Protein AF-A0AAD5VFA7-F1 (afdb_monomer_lite)

Structure (mmCIF, N/CA/C/O backbone):
data_AF-A0AAD5VFA7-F1
#
_entry.id   AF-A0AAD5VFA7-F1
#
loop_
_atom_site.group_PDB
_atom_site.id
_atom_site.type_symbol
_atom_site.label_atom_id
_atom_site.label_alt_id
_atom_site.label_comp_id
_atom_site.label_asym_id
_atom_site.label_entity_id
_atom_site.label_seq_id
_atom_site.pdbx_PDB_ins_code
_atom_site.Cartn_x
_atom_site.Cartn_y
_atom_site.Cartn_z
_atom_site.occupancy
_atom_site.B_iso_or_equiv
_atom_site.auth_seq_id
_atom_site.auth_comp_id
_atom_site.auth_asym_id
_atom_site.auth_at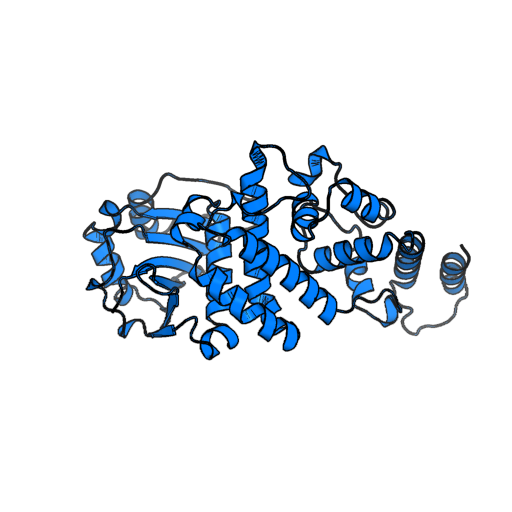om_id
_atom_site.pdbx_PDB_model_num
ATOM 1 N N . MET A 1 1 ? 22.193 -0.061 -29.863 1.00 52.72 1 MET A N 1
ATOM 2 C CA . MET A 1 1 ? 23.584 -0.506 -29.631 1.00 52.72 1 MET A CA 1
ATOM 3 C C . MET A 1 1 ? 24.504 0.710 -29.572 1.00 52.72 1 MET A C 1
ATOM 5 O O . MET A 1 1 ? 25.266 0.798 -28.623 1.00 52.72 1 MET A O 1
ATOM 9 N N . GLU A 1 2 ? 24.330 1.691 -30.468 1.00 54.22 2 GLU A N 1
ATOM 10 C CA . GLU A 1 2 ? 25.051 2.978 -30.457 1.00 54.22 2 GLU A CA 1
ATOM 11 C C . GLU A 1 2 ? 25.085 3.694 -29.105 1.00 54.22 2 GLU A C 1
ATOM 13 O O . GLU A 1 2 ? 26.173 3.877 -28.600 1.00 54.22 2 GLU A O 1
ATOM 18 N N . ALA A 1 3 ? 23.961 4.014 -28.450 1.00 57.75 3 ALA A N 1
ATOM 19 C CA . ALA A 1 3 ? 23.993 4.820 -27.213 1.00 57.75 3 ALA A CA 1
ATOM 20 C C . ALA A 1 3 ? 24.855 4.226 -26.071 1.00 57.75 3 ALA A C 1
ATOM 22 O O . ALA A 1 3 ? 25.549 4.956 -25.365 1.00 57.75 3 ALA A O 1
ATOM 23 N N . VAL A 1 4 ? 24.857 2.895 -25.915 1.00 55.56 4 VAL A N 1
ATOM 24 C CA . VAL A 1 4 ? 25.710 2.199 -24.933 1.00 55.56 4 VAL A CA 1
ATOM 25 C C . VAL A 1 4 ? 27.173 2.238 -25.377 1.00 55.56 4 VAL A C 1
ATOM 27 O O . VAL A 1 4 ? 28.054 2.495 -24.564 1.00 55.56 4 VAL A O 1
ATOM 30 N N . LEU A 1 5 ? 27.436 2.038 -26.670 1.00 59.22 5 LEU A N 1
ATOM 31 C CA . LEU A 1 5 ? 28.784 2.118 -27.233 1.00 59.22 5 LEU A CA 1
ATOM 32 C C . LEU A 1 5 ? 29.345 3.549 -27.197 1.00 59.22 5 LEU A C 1
ATOM 34 O O . LEU A 1 5 ? 30.523 3.719 -26.911 1.00 59.22 5 LEU A O 1
ATOM 38 N N . THR A 1 6 ? 28.518 4.578 -27.388 1.00 65.38 6 THR A N 1
ATOM 39 C CA . THR A 1 6 ? 28.891 5.993 -27.266 1.00 65.38 6 THR A CA 1
ATOM 40 C C . THR A 1 6 ? 29.242 6.339 -25.821 1.00 65.38 6 THR A C 1
ATOM 42 O O . THR A 1 6 ? 30.287 6.941 -25.582 1.00 65.38 6 THR A O 1
ATOM 45 N N . ALA A 1 7 ? 28.442 5.893 -24.844 1.00 59.34 7 ALA A N 1
ATOM 46 C CA . ALA A 1 7 ? 28.748 6.082 -23.423 1.00 59.34 7 ALA A CA 1
ATOM 47 C C . ALA A 1 7 ? 30.036 5.346 -22.999 1.00 59.34 7 ALA A C 1
ATOM 49 O O . ALA A 1 7 ? 30.821 5.865 -22.205 1.00 59.34 7 ALA A O 1
ATOM 50 N N . LEU A 1 8 ? 30.289 4.154 -23.552 1.00 56.56 8 LEU A N 1
ATOM 51 C CA . LEU A 1 8 ? 31.531 3.409 -23.321 1.00 56.56 8 LEU A CA 1
ATOM 52 C C . LEU A 1 8 ? 32.741 4.063 -24.017 1.00 56.56 8 LEU A C 1
ATOM 54 O O . LEU A 1 8 ? 33.819 4.113 -23.429 1.00 56.56 8 LEU A O 1
ATOM 58 N N . SER A 1 9 ? 32.560 4.625 -25.215 1.00 59.09 9 SER A N 1
ATOM 59 C CA . SER A 1 9 ? 33.607 5.309 -25.990 1.00 59.09 9 SER A CA 1
ATOM 60 C C . SER A 1 9 ? 33.989 6.679 -25.420 1.00 59.09 9 SER A C 1
ATOM 62 O O . SER A 1 9 ? 35.139 7.094 -25.548 1.00 59.09 9 SER A O 1
ATOM 64 N N . GLN A 1 10 ? 33.066 7.392 -24.770 1.00 55.41 10 GLN A N 1
ATOM 65 C CA . GLN A 1 10 ? 33.384 8.643 -24.070 1.00 55.41 10 GLN A CA 1
ATOM 66 C C . GLN A 1 10 ? 34.266 8.405 -22.836 1.00 55.41 10 GLN A C 1
ATOM 68 O O . GLN A 1 10 ? 35.077 9.256 -22.484 1.00 55.41 10 GLN A O 1
ATOM 73 N N . LYS A 1 11 ? 34.175 7.221 -22.214 1.00 50.78 11 LYS A N 1
ATOM 74 C CA . LYS A 1 11 ? 35.007 6.841 -21.064 1.00 50.78 11 LYS A CA 1
ATOM 75 C C . LYS A 1 11 ? 36.461 6.527 -21.451 1.00 50.78 11 LYS A C 1
ATOM 77 O O . LYS A 1 11 ? 37.343 6.664 -20.608 1.00 50.78 11 LYS A O 1
ATOM 82 N N . SER A 1 12 ? 36.726 6.123 -22.700 1.00 52.47 12 SER A N 1
ATOM 83 C CA . SER A 1 12 ? 38.080 5.792 -23.180 1.00 52.47 12 SER A CA 1
ATOM 84 C C . SER A 1 12 ? 38.873 6.999 -23.695 1.00 52.47 12 SER A C 1
ATOM 86 O O . SER A 1 12 ? 40.099 6.950 -23.709 1.00 52.47 12 SER A O 1
ATOM 88 N N . ASN A 1 13 ? 38.208 8.098 -24.065 1.00 49.16 13 ASN A N 1
ATOM 89 C CA . ASN A 1 13 ? 38.844 9.286 -24.644 1.00 49.16 13 ASN A CA 1
ATOM 90 C C . ASN A 1 13 ? 39.004 10.428 -23.627 1.00 49.16 13 ASN A C 1
ATOM 92 O O . ASN A 1 13 ? 38.443 11.494 -23.822 1.00 49.16 13 ASN A O 1
ATOM 96 N N . GLY A 1 14 ? 39.760 10.207 -22.545 1.00 51.56 14 GLY A N 1
ATOM 97 C CA . GLY A 1 14 ? 40.552 11.214 -21.804 1.00 51.56 14 GLY A CA 1
ATOM 98 C C . GLY A 1 14 ? 39.995 12.613 -21.455 1.00 51.56 14 GLY A C 1
ATOM 99 O O . GLY A 1 14 ? 40.786 13.455 -21.032 1.00 51.56 14 GLY A O 1
ATOM 100 N N . GLN A 1 15 ? 38.703 12.915 -21.604 1.00 48.97 15 GLN A N 1
ATOM 101 C CA . GLN A 1 15 ? 38.157 14.269 -21.484 1.00 48.97 15 GLN A CA 1
ATOM 102 C C . GLN A 1 15 ? 37.140 14.404 -20.340 1.00 48.97 15 GLN A C 1
ATOM 104 O O . GLN A 1 15 ? 36.113 13.737 -20.292 1.00 48.97 15 GLN A O 1
ATOM 109 N N . SER A 1 16 ? 37.447 15.383 -19.479 1.00 43.22 16 SER A N 1
ATOM 110 C CA . SER A 1 16 ? 36.659 16.003 -18.403 1.00 43.22 16 SER A CA 1
ATOM 111 C C . SER A 1 16 ? 36.827 15.457 -16.975 1.00 43.22 16 SER A C 1
ATOM 113 O O . SER A 1 16 ? 36.164 14.529 -16.522 1.00 43.22 16 SER A O 1
ATOM 115 N N . ARG A 1 17 ? 37.678 16.168 -16.217 1.00 48.53 17 ARG A N 1
ATOM 116 C CA . ARG A 1 17 ? 37.815 16.156 -14.747 1.00 48.53 17 ARG A CA 1
ATOM 117 C C . ARG A 1 17 ? 36.693 16.943 -14.032 1.00 48.53 17 ARG A C 1
ATOM 119 O O . ARG A 1 17 ? 36.920 17.488 -12.957 1.00 48.53 17 ARG A O 1
ATOM 126 N N . LEU A 1 18 ? 35.493 17.024 -14.607 1.00 55.97 18 LEU A N 1
ATOM 127 C CA . LEU A 1 18 ? 34.313 17.606 -13.959 1.00 55.97 18 LEU A CA 1
ATOM 128 C C . LEU A 1 18 ? 33.258 16.505 -13.830 1.00 55.97 18 LEU A C 1
ATOM 130 O O . LEU A 1 18 ? 32.586 16.189 -14.804 1.00 55.97 18 LEU A O 1
ATOM 134 N N . ASN A 1 19 ? 33.222 15.880 -12.645 1.00 55.78 19 ASN A N 1
ATOM 135 C CA . ASN A 1 19 ? 32.317 14.811 -12.192 1.00 55.78 19 ASN A CA 1
ATOM 136 C C . ASN A 1 19 ? 31.422 14.184 -13.287 1.00 55.78 19 ASN A C 1
ATOM 138 O O . ASN A 1 19 ? 30.230 14.496 -13.358 1.00 55.78 19 ASN A O 1
ATOM 142 N N . PRO A 1 20 ? 31.956 13.280 -14.134 1.00 70.62 20 PRO A N 1
ATOM 143 C CA . PRO A 1 20 ? 31.110 12.470 -14.997 1.00 70.62 20 PRO A CA 1
ATOM 144 C C . PRO A 1 20 ? 30.196 11.649 -14.088 1.00 70.62 20 PRO A C 1
ATOM 146 O O . PRO A 1 20 ? 30.693 10.940 -13.212 1.00 70.62 20 PRO A O 1
ATOM 149 N N . ASN A 1 21 ? 28.876 11.794 -14.254 1.00 78.06 21 ASN A N 1
ATOM 150 C CA . ASN A 1 21 ? 27.865 11.048 -13.504 1.00 78.06 21 ASN A CA 1
ATOM 151 C C . ASN A 1 21 ? 28.339 9.588 -13.333 1.00 78.06 21 ASN A C 1
ATOM 153 O O . ASN A 1 21 ? 28.440 8.872 -14.336 1.00 78.06 21 ASN A O 1
ATOM 157 N N . PRO A 1 22 ? 28.653 9.129 -12.103 1.00 87.25 22 PRO A N 1
ATOM 158 C CA . PRO A 1 22 ? 29.231 7.802 -11.892 1.00 87.25 22 PRO A CA 1
ATOM 159 C C . PRO A 1 22 ? 28.271 6.684 -12.321 1.00 87.25 22 PRO A C 1
ATOM 161 O O . PRO A 1 22 ? 28.695 5.547 -12.526 1.00 87.25 22 PRO A O 1
ATOM 164 N N . PHE A 1 23 ? 26.989 7.015 -12.503 1.00 92.38 23 PHE A N 1
ATOM 165 C CA . PHE A 1 23 ? 25.943 6.117 -12.959 1.00 92.38 23 PHE A CA 1
ATOM 166 C C . PHE A 1 23 ? 25.724 6.134 -14.473 1.00 92.38 23 PHE A C 1
ATOM 168 O O . PHE A 1 23 ? 24.907 5.350 -14.929 1.00 92.38 23 PHE A O 1
ATOM 175 N N . LEU A 1 24 ? 26.453 6.925 -15.274 1.00 90.69 24 LEU A N 1
ATOM 176 C CA . LEU A 1 24 ? 26.189 7.093 -16.716 1.00 90.69 24 LEU A CA 1
ATOM 177 C C . LEU A 1 24 ? 26.024 5.760 -17.470 1.00 90.69 24 LEU A C 1
ATOM 179 O O . LEU A 1 24 ? 25.097 5.590 -18.259 1.00 90.69 24 LEU A O 1
ATOM 183 N N . THR A 1 25 ? 26.902 4.788 -17.209 1.00 92.38 25 THR A N 1
ATOM 184 C CA . THR A 1 25 ? 26.821 3.461 -17.839 1.00 92.38 25 THR A CA 1
ATOM 185 C C . THR A 1 25 ? 25.597 2.666 -17.367 1.00 92.38 25 THR A C 1
ATOM 187 O O . THR A 1 25 ? 24.972 1.980 -18.174 1.00 92.38 25 THR A O 1
ATOM 190 N N . LEU A 1 26 ? 25.234 2.766 -16.084 1.00 94.50 26 LEU A N 1
ATOM 191 C CA . LEU A 1 26 ? 24.032 2.129 -15.536 1.00 94.50 26 LEU A CA 1
ATOM 192 C C . LEU A 1 26 ? 22.758 2.808 -16.053 1.00 94.50 26 LEU A C 1
ATOM 194 O O . LEU A 1 26 ? 21.830 2.115 -16.443 1.00 94.50 26 LEU A O 1
ATOM 198 N N . ASP A 1 27 ? 22.739 4.134 -16.146 1.00 95.81 27 ASP A N 1
ATOM 199 C CA . ASP A 1 27 ? 21.620 4.917 -16.674 1.00 95.81 27 ASP A CA 1
ATOM 200 C C . ASP A 1 27 ? 21.355 4.561 -18.143 1.00 95.81 27 ASP A C 1
ATOM 202 O O . ASP A 1 27 ? 20.213 4.310 -18.532 1.00 95.81 27 ASP A O 1
ATOM 206 N N . ALA A 1 28 ? 22.418 4.416 -18.945 1.00 94.31 28 ALA A N 1
ATOM 207 C CA . ALA A 1 28 ? 22.320 3.931 -20.321 1.00 94.31 28 ALA A CA 1
ATOM 208 C C . ALA A 1 28 ? 21.774 2.493 -20.401 1.00 94.31 28 ALA A C 1
ATOM 210 O O . ALA A 1 28 ? 20.965 2.191 -21.283 1.00 94.31 28 ALA A O 1
ATOM 211 N N . LEU A 1 29 ? 22.178 1.605 -19.483 1.00 95.44 29 LEU A N 1
ATOM 212 C CA . LEU A 1 29 ? 21.627 0.250 -19.387 1.00 95.44 29 LEU A CA 1
ATOM 213 C C . LEU A 1 29 ? 20.133 0.282 -19.027 1.00 95.44 29 LEU A C 1
ATOM 215 O O . LEU A 1 29 ? 19.338 -0.378 -19.695 1.00 95.44 29 LEU A O 1
ATOM 219 N N . TYR A 1 30 ? 19.741 1.064 -18.018 1.00 97.19 30 TYR A N 1
ATOM 220 C CA . TYR A 1 30 ? 18.352 1.199 -17.576 1.00 97.19 30 TYR A CA 1
ATOM 221 C C . TYR A 1 30 ? 17.461 1.719 -18.705 1.00 97.19 30 TYR A C 1
ATOM 223 O O . TYR A 1 30 ? 16.467 1.076 -19.047 1.00 97.19 30 TYR A O 1
ATOM 231 N N . ALA A 1 31 ? 17.857 2.817 -19.354 1.00 96.31 31 ALA A N 1
ATOM 232 C CA . ALA A 1 31 ? 17.138 3.380 -20.492 1.00 96.31 31 ALA A CA 1
ATOM 233 C C . ALA A 1 31 ? 17.048 2.386 -21.662 1.00 96.31 31 ALA A C 1
ATOM 235 O O . ALA A 1 31 ? 16.004 2.253 -22.307 1.00 96.31 31 ALA A O 1
ATOM 236 N N . ARG A 1 32 ? 18.119 1.627 -21.927 1.00 96.06 32 ARG A N 1
ATOM 237 C CA . ARG A 1 32 ? 18.124 0.618 -22.992 1.00 96.06 32 ARG A CA 1
ATOM 238 C C . ARG A 1 32 ? 17.160 -0.533 -22.712 1.00 96.06 32 ARG A C 1
ATOM 240 O O . ARG A 1 32 ? 16.468 -0.970 -23.627 1.00 96.06 32 ARG A O 1
ATOM 247 N N . VAL A 1 33 ? 17.118 -1.032 -21.481 1.00 97.44 33 VAL A N 1
ATOM 248 C CA . VAL A 1 33 ? 16.189 -2.102 -21.100 1.00 97.44 33 VAL A CA 1
ATOM 249 C C . VAL A 1 33 ? 14.746 -1.594 -21.169 1.00 97.44 33 VAL A C 1
ATOM 251 O O . VAL A 1 33 ? 13.906 -2.243 -21.788 1.00 97.44 33 VAL A O 1
ATOM 254 N N . LEU A 1 34 ? 14.461 -0.404 -20.635 1.00 96.50 34 LEU A N 1
ATOM 255 C CA . LEU A 1 34 ? 13.110 0.170 -20.641 1.00 96.50 34 LEU A CA 1
ATOM 256 C C . LEU A 1 34 ? 12.611 0.506 -22.053 1.00 96.50 34 LEU A C 1
ATOM 258 O O . LEU A 1 34 ? 11.461 0.224 -22.367 1.00 96.50 34 LEU A O 1
ATOM 262 N N . SER A 1 35 ? 13.477 1.007 -22.939 1.00 95.88 35 SER A N 1
ATOM 263 C CA . SER A 1 35 ? 13.129 1.254 -24.352 1.00 95.88 35 SER A CA 1
ATOM 264 C C . SER A 1 35 ? 12.880 -0.021 -25.167 1.00 95.88 35 SER A C 1
ATOM 266 O O . SER A 1 35 ? 12.365 0.060 -26.279 1.00 95.88 35 SER A O 1
ATOM 268 N N . SER A 1 36 ? 13.237 -1.201 -24.645 1.00 96.44 36 SER A N 1
ATOM 269 C CA . SER A 1 36 ? 12.909 -2.483 -25.284 1.00 96.44 36 SER A CA 1
ATOM 270 C C . SER A 1 36 ? 11.510 -3.002 -24.930 1.00 96.44 36 SER A C 1
ATOM 272 O O . SER A 1 36 ? 11.017 -3.927 -25.576 1.00 96.44 36 SER A O 1
ATOM 274 N N . VAL A 1 37 ? 10.859 -2.414 -23.921 1.00 96.88 37 VAL A N 1
ATOM 275 C CA . VAL A 1 37 ? 9.487 -2.757 -23.540 1.00 96.88 37 VAL A CA 1
ATOM 276 C C . VAL A 1 37 ? 8.523 -2.177 -24.577 1.00 96.88 37 VAL A C 1
ATOM 278 O O . VAL A 1 37 ? 8.613 -1.007 -24.941 1.00 96.88 37 VAL A O 1
ATOM 281 N N . SER A 1 38 ? 7.582 -2.998 -25.055 1.00 96.81 38 SER A N 1
ATOM 282 C CA . SER A 1 38 ? 6.555 -2.567 -26.012 1.00 96.81 38 SER A CA 1
ATOM 283 C C . SER A 1 38 ? 5.779 -1.361 -25.484 1.00 96.81 38 SER A C 1
ATOM 285 O O . SER A 1 38 ? 5.318 -1.382 -24.344 1.00 96.81 38 SER A O 1
ATOM 287 N N . THR A 1 39 ? 5.556 -0.355 -26.332 1.00 96.31 39 THR A N 1
ATOM 288 C CA . THR A 1 39 ? 4.802 0.865 -25.994 1.00 96.31 39 THR A CA 1
ATOM 289 C C . THR A 1 39 ? 3.382 0.587 -25.496 1.00 96.31 39 THR A C 1
ATOM 291 O O . THR A 1 39 ? 2.856 1.369 -24.714 1.00 96.31 39 THR A O 1
ATOM 294 N N . ILE A 1 40 ? 2.783 -0.543 -25.887 1.00 97.75 40 ILE A N 1
ATOM 295 C CA . ILE A 1 40 ? 1.454 -0.978 -25.427 1.00 97.75 40 ILE A CA 1
ATOM 296 C C . ILE A 1 40 ? 1.493 -1.418 -23.955 1.00 97.75 40 ILE A C 1
ATOM 298 O O . ILE A 1 40 ? 0.567 -1.150 -23.196 1.00 97.75 40 ILE A O 1
ATOM 302 N N . ILE A 1 41 ? 2.567 -2.094 -23.542 1.00 97.56 41 ILE A N 1
ATOM 303 C CA . ILE A 1 41 ? 2.720 -2.675 -22.197 1.00 97.56 41 ILE A CA 1
ATOM 304 C C . ILE A 1 41 ? 3.427 -1.696 -21.246 1.00 97.56 41 ILE A C 1
ATOM 306 O O . ILE A 1 41 ? 3.244 -1.758 -20.028 1.00 97.56 41 ILE A O 1
ATOM 310 N N . LEU A 1 42 ? 4.199 -0.761 -21.805 1.00 96.31 42 LEU A N 1
ATOM 311 C CA . LEU A 1 42 ? 5.020 0.205 -21.087 1.00 96.31 42 LEU A CA 1
ATOM 312 C C . LEU A 1 42 ? 4.263 0.971 -19.981 1.00 96.31 42 LEU A C 1
ATOM 314 O O . LEU A 1 42 ? 4.815 1.065 -18.884 1.00 96.31 42 LEU A O 1
ATOM 318 N N . PRO A 1 43 ? 3.010 1.444 -20.166 1.00 96.94 43 PRO A N 1
ATOM 319 C CA . PRO A 1 43 ? 2.260 2.092 -19.087 1.00 96.94 43 PRO A CA 1
ATOM 320 C C . PRO A 1 43 ? 2.059 1.188 -17.863 1.00 96.94 43 PRO A C 1
ATOM 322 O O . PRO A 1 43 ? 2.248 1.627 -16.729 1.00 96.94 43 PRO A O 1
ATOM 325 N N . THR A 1 44 ? 1.740 -0.091 -18.073 1.00 98.12 44 THR A N 1
ATOM 326 C CA . THR A 1 44 ? 1.589 -1.074 -16.989 1.00 98.12 44 THR A CA 1
ATOM 327 C C . THR A 1 44 ? 2.930 -1.362 -16.322 1.00 98.12 44 THR A C 1
ATOM 329 O O . THR A 1 44 ? 3.005 -1.407 -15.094 1.00 98.12 44 THR A O 1
ATOM 332 N N . THR A 1 45 ? 4.007 -1.484 -17.105 1.00 97.75 45 THR A N 1
ATOM 333 C CA . THR A 1 45 ? 5.372 -1.621 -16.576 1.00 97.75 45 THR A CA 1
ATOM 334 C C . THR A 1 45 ? 5.737 -0.443 -15.673 1.00 97.75 45 THR A C 1
ATOM 336 O O . THR A 1 45 ? 6.198 -0.650 -14.551 1.00 97.75 45 THR A O 1
ATOM 339 N N . PHE A 1 46 ? 5.469 0.790 -16.110 1.00 96.94 46 PHE A N 1
ATOM 340 C CA . PHE A 1 46 ? 5.718 1.989 -15.313 1.00 96.94 46 PHE A CA 1
ATOM 341 C C . PHE A 1 46 ? 4.866 2.051 -14.050 1.00 96.94 46 PHE A C 1
ATOM 343 O O . PHE A 1 46 ? 5.408 2.367 -12.994 1.00 96.94 46 PHE A O 1
ATOM 350 N N . ARG A 1 47 ? 3.575 1.695 -14.113 1.00 97.12 47 ARG A N 1
ATOM 351 C CA . ARG A 1 47 ? 2.730 1.610 -12.910 1.00 97.12 47 ARG A CA 1
ATOM 352 C C . ARG A 1 47 ? 3.300 0.615 -11.899 1.00 97.12 47 ARG A C 1
ATOM 354 O O . ARG A 1 47 ? 3.396 0.941 -10.722 1.00 97.12 47 ARG A O 1
ATOM 361 N N . ILE A 1 48 ? 3.768 -0.558 -12.332 1.00 97.31 48 ILE A N 1
ATOM 362 C CA . ILE A 1 48 ? 4.420 -1.527 -11.432 1.00 97.31 48 ILE A CA 1
ATOM 363 C C . ILE A 1 48 ? 5.695 -0.937 -10.807 1.00 97.31 48 ILE A C 1
ATOM 365 O O . ILE A 1 48 ? 5.875 -1.021 -9.592 1.00 97.31 48 ILE A O 1
ATOM 369 N N . LEU A 1 49 ? 6.565 -0.311 -11.606 1.00 96.25 49 LEU A N 1
ATOM 370 C CA . LEU A 1 49 ? 7.817 0.295 -11.128 1.00 96.25 49 LEU A CA 1
ATOM 371 C C . LEU A 1 49 ? 7.573 1.443 -10.137 1.00 96.25 49 LEU A C 1
ATOM 373 O O . LEU A 1 49 ? 8.238 1.515 -9.105 1.00 96.25 49 LEU A O 1
ATOM 377 N N . GLN A 1 50 ? 6.582 2.292 -10.405 1.00 95.31 50 GLN A N 1
ATOM 378 C CA . GLN A 1 50 ? 6.106 3.328 -9.487 1.00 95.31 50 GLN A CA 1
ATOM 379 C C . GLN A 1 50 ? 5.680 2.726 -8.145 1.00 95.31 50 GLN A C 1
ATOM 381 O O . GLN A 1 50 ? 6.125 3.161 -7.082 1.00 95.31 50 GLN A O 1
ATOM 386 N N . GLN A 1 51 ? 4.878 1.660 -8.179 1.00 95.25 51 GLN A N 1
ATOM 387 C CA . GLN A 1 51 ? 4.423 1.015 -6.953 1.00 95.25 51 GLN A CA 1
ATOM 388 C C . GLN A 1 51 ? 5.542 0.294 -6.194 1.00 95.25 51 GLN A C 1
ATOM 390 O O . GLN A 1 51 ? 5.467 0.205 -4.972 1.00 95.25 51 GLN A O 1
ATOM 395 N N . LEU A 1 52 ? 6.614 -0.156 -6.852 1.00 94.00 52 LEU A N 1
ATOM 396 C CA . LEU A 1 52 ? 7.799 -0.670 -6.151 1.00 94.00 52 LEU A CA 1
ATOM 397 C C . LEU A 1 52 ? 8.510 0.405 -5.323 1.00 94.00 52 LEU A C 1
ATOM 399 O O . LEU A 1 52 ? 9.109 0.082 -4.297 1.00 94.00 52 LEU A O 1
ATOM 403 N N . ILE A 1 53 ? 8.412 1.674 -5.727 1.00 92.69 53 ILE A N 1
ATOM 404 C CA . ILE A 1 53 ? 8.937 2.808 -4.961 1.00 92.69 53 ILE A CA 1
ATOM 405 C C . ILE A 1 53 ? 8.030 3.114 -3.761 1.00 92.69 53 ILE A C 1
ATOM 407 O O . ILE A 1 53 ? 8.534 3.354 -2.663 1.00 92.69 53 ILE A O 1
ATOM 411 N N . CYS A 1 54 ? 6.706 3.085 -3.943 1.00 91.75 54 CYS A N 1
ATOM 412 C CA . CYS A 1 54 ? 5.735 3.333 -2.867 1.00 91.75 54 CYS A CA 1
ATOM 413 C C . CYS A 1 54 ? 5.642 2.175 -1.861 1.00 91.75 54 CYS A C 1
ATOM 415 O O . CYS A 1 54 ? 5.436 2.386 -0.664 1.00 91.75 54 CYS A O 1
ATOM 417 N N . MET A 1 55 ? 5.794 0.942 -2.341 1.00 91.56 55 MET A N 1
ATOM 418 C CA . MET A 1 55 ? 5.655 -0.292 -1.577 1.00 91.56 55 MET A CA 1
ATOM 419 C C . MET A 1 55 ? 6.917 -1.158 -1.722 1.00 91.56 55 MET A C 1
ATOM 421 O O . MET A 1 55 ? 6.853 -2.269 -2.269 1.00 91.56 55 MET A O 1
ATOM 425 N N . PRO A 1 56 ? 8.073 -0.683 -1.222 1.00 89.19 56 PRO A N 1
ATOM 426 C CA . PRO A 1 56 ? 9.314 -1.431 -1.325 1.00 89.19 56 PRO A CA 1
ATOM 427 C C . PRO A 1 56 ? 9.165 -2.777 -0.621 1.00 89.19 56 PRO A C 1
ATOM 429 O O . PRO A 1 56 ? 8.510 -2.884 0.420 1.00 89.19 56 PRO A O 1
ATOM 432 N N . HIS A 1 57 ? 9.799 -3.807 -1.179 1.00 87.75 57 HIS A N 1
ATOM 433 C CA . HIS A 1 57 ? 9.766 -5.167 -0.637 1.00 87.75 57 HIS A CA 1
ATOM 434 C C . HIS A 1 57 ? 8.377 -5.825 -0.641 1.00 87.75 57 HIS A C 1
ATOM 436 O O . HIS A 1 57 ? 8.125 -6.715 0.176 1.00 87.75 57 HIS A O 1
ATOM 442 N N . SER A 1 58 ? 7.487 -5.410 -1.543 1.00 92.19 58 SER A N 1
ATOM 443 C CA . SER A 1 58 ? 6.213 -6.099 -1.756 1.00 92.19 58 SER A CA 1
ATOM 444 C C . SER A 1 58 ? 6.408 -7.408 -2.504 1.00 92.19 58 SER A C 1
ATOM 446 O O . SER A 1 58 ? 7.270 -7.532 -3.380 1.00 92.19 58 SER A O 1
ATOM 448 N N . ARG A 1 59 ? 5.575 -8.390 -2.165 1.00 95.88 59 ARG A N 1
ATOM 449 C CA . ARG A 1 59 ? 5.425 -9.595 -2.981 1.00 95.88 59 ARG A CA 1
ATOM 450 C C . ARG A 1 59 ? 4.759 -9.234 -4.293 1.00 95.88 59 ARG A C 1
ATOM 452 O O . ARG A 1 59 ? 3.913 -8.338 -4.331 1.00 95.88 59 ARG A O 1
ATOM 459 N N . LEU A 1 60 ? 5.112 -9.954 -5.350 1.00 96.56 60 LEU A N 1
ATOM 460 C CA . LEU A 1 60 ? 4.555 -9.693 -6.674 1.00 96.56 60 LEU A CA 1
ATOM 461 C C . LEU A 1 60 ? 3.026 -9.857 -6.677 1.00 96.56 60 LEU A C 1
ATOM 463 O O . LEU A 1 60 ? 2.334 -9.017 -7.247 1.00 96.56 60 LEU A O 1
ATOM 467 N N . ILE A 1 61 ? 2.490 -10.858 -5.966 1.00 97.12 61 ILE A N 1
ATOM 468 C CA . ILE A 1 61 ? 1.035 -11.052 -5.868 1.00 97.12 61 ILE A CA 1
ATOM 469 C C . ILE A 1 61 ? 0.327 -9.894 -5.150 1.00 97.12 61 ILE A C 1
ATOM 471 O O . ILE A 1 61 ? -0.787 -9.527 -5.521 1.00 97.12 61 ILE A O 1
ATOM 475 N N . ASP A 1 62 ? 0.964 -9.308 -4.131 1.00 96.31 62 ASP A N 1
ATOM 476 C CA . ASP A 1 62 ? 0.393 -8.184 -3.385 1.00 96.31 62 ASP A CA 1
ATOM 477 C C . ASP A 1 62 ? 0.368 -6.945 -4.278 1.00 96.31 62 ASP A C 1
ATOM 479 O O . ASP A 1 62 ? -0.646 -6.261 -4.364 1.00 96.31 62 ASP A O 1
ATOM 483 N N . LEU A 1 63 ? 1.468 -6.698 -4.993 1.00 97.06 63 LEU A N 1
ATOM 484 C CA . LEU A 1 63 ? 1.609 -5.576 -5.913 1.00 97.06 63 LEU A CA 1
ATOM 485 C C . LEU A 1 63 ? 0.602 -5.650 -7.067 1.00 97.06 63 LEU A C 1
ATOM 487 O O . LEU A 1 63 ? -0.074 -4.667 -7.365 1.00 97.06 63 LEU A O 1
ATOM 491 N N . ALA A 1 64 ? 0.469 -6.826 -7.683 1.00 98.00 64 ALA A N 1
ATOM 492 C CA . ALA A 1 64 ? -0.467 -7.052 -8.776 1.00 98.00 64 ALA A CA 1
ATOM 493 C C . ALA A 1 64 ? -1.917 -6.860 -8.314 1.00 98.00 64 ALA A C 1
ATOM 495 O O . ALA A 1 64 ? -2.654 -6.087 -8.921 1.00 98.00 64 ALA A O 1
ATOM 496 N N . ASN A 1 65 ? -2.317 -7.473 -7.194 1.00 98.38 65 ASN A N 1
ATOM 497 C CA . ASN A 1 65 ? -3.672 -7.304 -6.664 1.00 98.38 65 ASN A CA 1
ATOM 498 C C . ASN A 1 65 ? -3.958 -5.869 -6.198 1.00 98.38 65 ASN A C 1
ATOM 500 O O . ASN A 1 65 ? -5.082 -5.385 -6.356 1.00 98.38 65 ASN A O 1
ATOM 504 N N . PHE A 1 66 ? -2.954 -5.168 -5.666 1.00 97.94 66 PHE A N 1
ATOM 505 C CA . PHE A 1 66 ? -3.068 -3.757 -5.304 1.00 97.94 66 PHE A CA 1
ATOM 506 C C . PHE A 1 66 ? -3.352 -2.883 -6.532 1.00 97.94 66 PHE A C 1
ATOM 508 O O . PHE A 1 66 ? -4.264 -2.057 -6.502 1.00 97.94 66 PHE A O 1
ATOM 515 N N . LEU A 1 67 ? -2.660 -3.147 -7.641 1.00 97.75 67 LEU A N 1
ATOM 516 C CA . LEU A 1 67 ? -2.877 -2.488 -8.933 1.00 97.75 67 LEU A CA 1
ATOM 517 C C . LEU A 1 67 ? -4.115 -2.989 -9.696 1.00 97.75 67 LEU A C 1
ATOM 519 O O . LEU A 1 67 ? -4.518 -2.371 -10.678 1.00 97.75 67 LEU A O 1
ATOM 523 N N . GLY A 1 68 ? -4.728 -4.089 -9.254 1.00 97.69 68 GLY A N 1
ATOM 524 C CA . GLY A 1 68 ? -5.853 -4.722 -9.943 1.00 97.69 68 GLY A CA 1
ATOM 525 C C . GLY A 1 68 ? -5.454 -5.520 -11.190 1.00 97.69 68 GLY A C 1
ATOM 526 O O . GLY A 1 68 ? -6.313 -5.780 -12.025 1.00 97.69 68 GLY A O 1
ATOM 527 N N . LEU A 1 69 ? -4.187 -5.925 -11.304 1.00 98.44 69 LEU A N 1
ATOM 528 C CA . LEU A 1 69 ? -3.639 -6.664 -12.443 1.00 98.44 69 LEU A CA 1
ATOM 529 C C . LEU A 1 69 ? -3.817 -8.175 -12.284 1.00 98.44 69 LEU A C 1
ATOM 531 O O . LEU A 1 69 ? -3.543 -8.742 -11.220 1.00 98.44 69 LEU A O 1
ATOM 535 N N . ALA A 1 70 ? -4.209 -8.838 -13.367 1.00 98.19 70 ALA A N 1
ATOM 536 C CA . ALA A 1 70 ? -4.142 -10.284 -13.469 1.00 98.19 70 ALA A CA 1
ATOM 537 C C . ALA A 1 70 ? -2.684 -10.759 -13.569 1.00 98.19 70 ALA A C 1
ATOM 539 O O . ALA A 1 70 ? -1.776 -10.027 -13.973 1.00 98.19 70 ALA A O 1
ATOM 540 N N . GLN A 1 71 ? -2.455 -12.033 -13.244 1.00 98.00 71 GLN A N 1
ATOM 541 C CA . GLN A 1 71 ? -1.122 -12.639 -13.274 1.00 98.00 71 GLN A CA 1
ATOM 542 C C . GLN A 1 71 ? -0.400 -12.438 -14.618 1.00 98.00 71 GLN A C 1
ATOM 544 O O . GLN A 1 71 ? 0.769 -12.055 -14.648 1.00 98.00 71 GLN A O 1
ATOM 549 N N . HIS A 1 72 ? -1.087 -12.703 -15.732 1.00 98.06 72 HIS A N 1
ATOM 550 C CA . HIS A 1 72 ? -0.485 -12.619 -17.063 1.00 98.06 72 HIS A CA 1
ATOM 551 C C . HIS A 1 72 ? -0.102 -11.179 -17.437 1.00 98.06 72 HIS A C 1
ATOM 553 O O . HIS A 1 72 ? 0.933 -10.976 -18.067 1.00 98.06 72 HIS A O 1
ATOM 559 N N . GLU A 1 73 ? -0.874 -10.182 -16.998 1.00 98.50 73 GLU A N 1
ATOM 560 C CA . GLU A 1 73 ? -0.570 -8.763 -17.211 1.00 98.50 73 GLU A CA 1
ATOM 561 C C . GLU A 1 73 ? 0.687 -8.356 -16.438 1.00 98.50 73 GLU A C 1
ATOM 563 O O . GLU A 1 73 ? 1.591 -7.743 -17.007 1.00 98.50 73 GLU A O 1
ATOM 568 N N . ALA A 1 74 ? 0.786 -8.766 -15.168 1.00 98.31 74 ALA A N 1
ATOM 569 C CA . ALA A 1 74 ? 1.942 -8.481 -14.325 1.00 98.31 74 ALA A CA 1
ATOM 570 C C . ALA A 1 74 ? 3.234 -9.103 -14.887 1.00 98.31 74 ALA A C 1
ATOM 572 O O . ALA A 1 74 ? 4.250 -8.418 -15.006 1.00 98.31 74 ALA A O 1
ATOM 573 N N . TYR A 1 75 ? 3.202 -10.378 -15.296 1.00 98.31 75 TYR A N 1
ATOM 574 C CA . TYR A 1 75 ? 4.374 -11.028 -15.895 1.00 98.31 75 TYR A CA 1
ATOM 575 C C . TYR A 1 75 ? 4.716 -10.482 -17.279 1.00 98.31 75 TYR A C 1
ATOM 577 O O . TYR A 1 75 ? 5.895 -10.314 -17.583 1.00 98.31 75 TYR A O 1
ATOM 585 N N . SER A 1 76 ? 3.718 -10.163 -18.105 1.00 98.19 76 SER A N 1
ATOM 586 C CA . SER A 1 76 ? 3.952 -9.535 -19.408 1.00 98.19 76 SER A CA 1
ATOM 587 C C . SER A 1 76 ? 4.667 -8.188 -19.251 1.00 98.19 76 SER A C 1
ATOM 589 O O . SER A 1 76 ? 5.656 -7.928 -19.936 1.00 98.19 76 SER A O 1
ATOM 591 N N . ALA A 1 77 ? 4.241 -7.378 -18.277 1.00 98.38 77 ALA A N 1
ATOM 592 C CA . ALA A 1 77 ? 4.847 -6.087 -17.965 1.00 98.38 77 ALA A CA 1
ATOM 593 C C . ALA A 1 77 ? 6.278 -6.176 -17.410 1.00 98.38 77 ALA A C 1
ATOM 595 O O . ALA A 1 77 ? 7.058 -5.238 -17.578 1.00 98.38 77 ALA A O 1
ATOM 596 N N . LEU A 1 78 ? 6.637 -7.292 -16.771 1.00 98.06 78 LEU A N 1
ATOM 597 C CA . LEU A 1 78 ? 7.946 -7.494 -16.144 1.00 98.06 78 LEU A CA 1
ATOM 598 C C . LEU A 1 78 ? 8.922 -8.338 -16.979 1.00 98.06 78 LEU A C 1
ATOM 600 O O . LEU A 1 78 ? 10.116 -8.340 -16.686 1.00 98.06 78 LEU A O 1
ATOM 604 N N . ARG A 1 79 ? 8.457 -9.013 -18.038 1.00 96.56 79 ARG A N 1
ATOM 605 C CA . ARG A 1 79 ? 9.241 -9.973 -18.841 1.00 96.56 79 ARG A CA 1
ATOM 606 C C . ARG A 1 79 ? 10.571 -9.419 -19.362 1.00 96.56 79 ARG A C 1
ATOM 608 O O . ARG A 1 79 ? 11.540 -10.160 -19.471 1.00 96.56 79 ARG A O 1
ATOM 615 N N . GLY A 1 80 ? 10.631 -8.132 -19.700 1.00 96.19 80 GLY A N 1
ATOM 616 C CA . GLY A 1 80 ? 11.849 -7.486 -20.206 1.00 96.19 80 GLY A CA 1
ATOM 617 C C . GLY A 1 80 ? 12.834 -7.033 -19.124 1.00 96.19 80 GLY A C 1
ATOM 618 O O . GLY A 1 80 ? 13.925 -6.584 -19.454 1.00 96.19 80 GLY A O 1
ATOM 619 N N . LEU A 1 81 ? 12.468 -7.122 -17.841 1.00 97.62 81 LEU A N 1
ATOM 620 C CA . LEU A 1 81 ? 13.183 -6.461 -16.745 1.00 97.62 81 LEU A CA 1
ATOM 621 C C . LEU A 1 81 ? 14.028 -7.407 -15.882 1.00 97.62 81 LEU A C 1
ATOM 623 O O . LEU A 1 81 ? 14.547 -6.976 -14.856 1.00 97.62 81 LEU A O 1
ATOM 627 N N . HIS A 1 82 ? 14.220 -8.666 -16.285 1.00 96.44 82 HIS A N 1
ATOM 628 C CA . HIS A 1 82 ? 15.012 -9.645 -15.522 1.00 96.44 82 HIS A CA 1
ATOM 629 C C . HIS A 1 82 ? 16.487 -9.262 -15.333 1.00 96.44 82 HIS A C 1
ATOM 631 O O . HIS A 1 82 ? 17.145 -9.814 -14.464 1.00 96.44 82 HIS A O 1
ATOM 637 N N . SER A 1 83 ? 17.029 -8.332 -16.123 1.00 95.81 83 SER A N 1
ATOM 638 C CA . SER A 1 83 ? 18.377 -7.784 -15.906 1.00 95.81 83 SER A CA 1
ATOM 639 C C . SER A 1 83 ? 18.423 -6.695 -14.829 1.00 95.81 83 SER A C 1
ATOM 641 O O . SER A 1 83 ? 19.501 -6.357 -14.352 1.00 95.81 83 SER A O 1
ATOM 643 N N . LEU A 1 84 ? 17.271 -6.135 -14.448 1.00 96.81 84 LEU A N 1
ATOM 644 C CA . LEU A 1 84 ? 17.146 -5.037 -13.482 1.00 96.81 84 LEU A CA 1
ATOM 645 C C . LEU A 1 84 ? 16.477 -5.481 -12.177 1.00 96.81 84 LEU A C 1
ATOM 647 O O . LEU A 1 84 ? 16.727 -4.902 -11.116 1.00 96.81 84 LEU A O 1
ATOM 651 N N . LEU A 1 85 ? 15.625 -6.503 -12.264 1.00 97.25 85 LEU A N 1
ATOM 652 C CA . LEU A 1 85 ? 14.767 -6.989 -11.197 1.00 97.25 85 LEU A CA 1
ATOM 653 C C . LEU A 1 85 ? 14.915 -8.501 -11.016 1.00 97.25 85 LEU A C 1
ATOM 655 O O . LEU A 1 85 ? 14.815 -9.267 -11.975 1.00 97.25 85 LEU A O 1
ATOM 659 N N . SER A 1 86 ? 15.011 -8.928 -9.761 1.00 97.31 86 SER A N 1
ATOM 660 C CA . SER A 1 86 ? 14.710 -10.300 -9.367 1.00 97.31 86 SER A CA 1
ATOM 661 C C . SER A 1 86 ? 13.195 -10.465 -9.312 1.00 97.31 86 SER A C 1
ATOM 663 O O . SER A 1 86 ? 12.538 -9.943 -8.406 1.00 97.31 86 SER A O 1
ATOM 665 N N . ILE A 1 87 ? 12.639 -11.155 -10.306 1.00 97.75 87 ILE A N 1
ATOM 666 C CA . ILE A 1 87 ? 11.198 -11.391 -10.451 1.00 97.75 87 ILE A CA 1
ATOM 667 C C . ILE A 1 87 ? 10.904 -12.843 -10.046 1.00 97.75 87 ILE A C 1
ATOM 669 O O . ILE A 1 87 ? 11.462 -13.749 -10.669 1.00 97.75 87 ILE A O 1
ATOM 673 N N . PRO A 1 88 ? 10.043 -13.085 -9.042 1.00 97.56 88 PRO A N 1
ATOM 674 C CA . PRO A 1 88 ? 9.750 -14.438 -8.582 1.00 97.56 88 PRO A CA 1
ATOM 675 C C . PRO A 1 88 ? 8.952 -15.231 -9.620 1.00 97.56 88 PRO A C 1
ATOM 677 O O . PRO A 1 88 ? 8.172 -14.667 -10.399 1.00 97.56 88 PRO A O 1
ATOM 680 N N . SER A 1 89 ? 9.103 -16.556 -9.605 1.00 97.00 89 SER A N 1
ATOM 681 C CA . SER A 1 89 ? 8.256 -17.450 -10.401 1.00 97.00 89 SER A CA 1
ATOM 682 C C . SER A 1 89 ? 6.793 -17.375 -9.934 1.00 97.00 89 SER A C 1
ATOM 684 O O . SER A 1 89 ? 6.532 -16.997 -8.787 1.00 97.00 89 SER A O 1
ATOM 686 N N . PRO A 1 90 ? 5.816 -17.744 -10.784 1.00 95.69 90 PRO A N 1
ATOM 687 C CA . PRO A 1 90 ? 4.401 -17.750 -10.412 1.00 95.69 90 PRO A CA 1
ATOM 688 C C . PRO A 1 90 ? 4.086 -18.436 -9.084 1.00 95.69 90 PRO A C 1
ATOM 690 O O . PRO A 1 90 ? 3.281 -17.936 -8.303 1.00 95.69 90 PRO A O 1
ATOM 693 N N . GLN A 1 91 ? 4.744 -19.566 -8.829 1.00 94.62 91 GLN A N 1
ATOM 694 C CA . GLN A 1 91 ? 4.548 -20.387 -7.640 1.00 94.62 91 GLN A CA 1
ATOM 695 C C . GLN A 1 91 ? 5.054 -19.671 -6.382 1.00 94.62 91 GLN A C 1
ATOM 697 O O . GLN A 1 91 ? 4.423 -19.746 -5.333 1.00 94.62 91 GLN A O 1
ATOM 702 N N . LEU A 1 92 ? 6.142 -18.908 -6.503 1.00 95.56 92 LEU A N 1
ATOM 703 C CA . LEU A 1 92 ? 6.785 -18.204 -5.393 1.00 95.56 92 LEU A CA 1
ATOM 704 C C . LEU A 1 92 ? 6.305 -16.754 -5.237 1.00 95.56 92 LEU A C 1
ATOM 706 O O . LEU A 1 92 ? 6.654 -16.092 -4.263 1.00 95.56 92 LEU A O 1
ATOM 710 N N . ALA A 1 93 ? 5.455 -16.249 -6.138 1.00 96.06 93 ALA A N 1
ATOM 711 C CA . ALA A 1 93 ? 5.004 -14.853 -6.161 1.00 96.06 93 ALA A CA 1
ATOM 712 C C . ALA A 1 93 ? 4.272 -14.387 -4.887 1.00 96.06 93 ALA A C 1
ATOM 714 O O . ALA A 1 93 ? 4.123 -13.180 -4.672 1.00 96.06 93 ALA A O 1
ATOM 715 N N . HIS A 1 94 ? 3.799 -15.324 -4.059 1.00 93.75 94 HIS A N 1
ATOM 716 C CA . HIS A 1 94 ? 3.138 -15.060 -2.782 1.00 93.75 94 HIS A CA 1
ATOM 717 C C . HIS A 1 94 ? 4.080 -15.071 -1.570 1.00 93.75 94 HIS A C 1
ATOM 719 O O . HIS A 1 94 ? 3.728 -14.538 -0.513 1.00 93.75 94 HIS A O 1
ATOM 725 N N . GLU A 1 95 ? 5.277 -15.627 -1.726 1.00 92.50 95 GLU A N 1
ATOM 726 C CA . GLU A 1 95 ? 6.292 -15.737 -0.680 1.00 92.50 95 GLU A CA 1
ATOM 727 C C . GLU A 1 95 ? 7.393 -14.703 -0.901 1.00 92.50 95 GLU A C 1
ATOM 729 O O . GLU A 1 95 ? 7.732 -13.938 0.011 1.00 92.50 95 GLU A O 1
ATOM 734 N N . GLU A 1 96 ? 7.874 -14.639 -2.140 1.00 95.31 96 GLU A N 1
ATOM 735 C CA . GLU A 1 96 ? 9.010 -13.851 -2.577 1.00 95.31 96 GLU A CA 1
ATOM 736 C C . GLU A 1 96 ? 8.628 -12.439 -3.019 1.00 95.31 96 GLU A C 1
ATOM 738 O O . GLU A 1 96 ? 7.530 -12.139 -3.496 1.00 95.31 96 GLU A O 1
ATOM 743 N N . LYS A 1 97 ? 9.591 -11.543 -2.835 1.00 95.94 97 LYS A N 1
ATOM 744 C CA . LYS A 1 97 ? 9.472 -10.119 -3.126 1.00 95.94 97 LYS A CA 1
ATOM 745 C C . LYS A 1 97 ? 10.105 -9.817 -4.470 1.00 95.94 97 LYS A C 1
ATOM 747 O O . LYS A 1 97 ? 11.073 -10.466 -4.852 1.00 95.94 97 LYS A O 1
ATOM 752 N N . ILE A 1 98 ? 9.627 -8.765 -5.124 1.00 95.94 98 ILE A N 1
ATOM 753 C CA . ILE A 1 98 ? 10.385 -8.174 -6.226 1.00 95.94 98 ILE A CA 1
ATOM 754 C C . ILE A 1 98 ? 11.539 -7.376 -5.619 1.00 95.94 98 ILE A C 1
ATOM 756 O O . ILE A 1 98 ? 11.331 -6.568 -4.707 1.00 95.94 98 ILE A O 1
ATOM 760 N N . VAL A 1 99 ? 12.753 -7.615 -6.107 1.00 95.44 99 VAL A N 1
ATOM 761 C CA . VAL A 1 99 ? 13.968 -6.951 -5.617 1.00 95.44 99 VAL A CA 1
ATOM 762 C C . VAL A 1 99 ? 14.677 -6.282 -6.784 1.00 95.44 99 VAL A C 1
ATOM 764 O O . VAL A 1 99 ? 14.881 -6.903 -7.822 1.00 95.44 99 VAL A O 1
ATOM 767 N N . THR A 1 100 ? 15.055 -5.016 -6.624 1.00 95.19 100 THR A N 1
ATOM 768 C CA . THR A 1 100 ? 15.915 -4.319 -7.583 1.00 95.19 100 THR A CA 1
ATOM 769 C C . THR A 1 100 ? 17.363 -4.761 -7.374 1.00 95.19 100 THR A C 1
ATOM 771 O O . THR A 1 100 ? 17.849 -4.764 -6.244 1.00 95.19 100 THR A O 1
ATOM 774 N N . TYR A 1 101 ? 18.080 -5.128 -8.442 1.00 95.50 101 TYR A N 1
ATOM 775 C CA . TYR A 1 101 ? 19.497 -5.512 -8.314 1.00 95.50 101 TYR A CA 1
ATOM 776 C C . TYR A 1 101 ? 20.400 -4.330 -7.960 1.00 95.50 101 TYR A C 1
ATOM 778 O O . TYR A 1 101 ? 21.457 -4.499 -7.355 1.00 95.50 101 TYR A O 1
ATOM 786 N N . HIS A 1 102 ? 19.971 -3.121 -8.317 1.00 93.81 102 HIS A N 1
ATOM 787 C CA . HIS A 1 102 ? 20.732 -1.903 -8.106 1.00 93.81 102 HIS A CA 1
ATOM 788 C C . HIS A 1 102 ? 19.881 -0.874 -7.366 1.00 93.81 102 HIS A C 1
ATOM 790 O O . HIS A 1 102 ? 18.808 -0.492 -7.833 1.00 93.81 102 HIS A O 1
ATOM 796 N N . ALA A 1 103 ? 20.382 -0.369 -6.236 1.00 90.31 103 ALA A N 1
ATOM 797 C CA . ALA A 1 103 ? 19.728 0.720 -5.506 1.00 90.31 103 ALA A CA 1
ATOM 798 C C . ALA A 1 103 ? 19.588 1.985 -6.378 1.00 90.31 103 ALA A C 1
ATOM 800 O O . ALA A 1 103 ? 18.557 2.651 -6.356 1.00 90.31 103 ALA A O 1
ATOM 801 N N . SER A 1 104 ? 20.574 2.249 -7.245 1.00 94.56 104 SER A N 1
ATOM 802 C CA . SER A 1 104 ? 20.561 3.395 -8.164 1.00 94.56 104 SER A CA 1
ATOM 803 C C . SER A 1 104 ? 19.478 3.321 -9.246 1.00 94.56 104 SER A C 1
ATOM 805 O O . SER A 1 104 ? 19.251 4.328 -9.919 1.00 94.56 104 SER A O 1
ATOM 807 N N . PHE A 1 105 ? 18.820 2.167 -9.427 1.00 95.44 105 PHE A N 1
ATOM 808 C CA . PHE A 1 105 ? 17.717 2.009 -10.375 1.00 95.44 105 PHE A CA 1
ATOM 809 C C . PHE A 1 105 ? 16.458 2.739 -9.907 1.00 95.44 105 PHE A C 1
ATOM 811 O O . PHE A 1 105 ? 15.803 3.397 -10.706 1.00 95.44 105 PHE A O 1
ATOM 818 N N . THR A 1 106 ? 16.137 2.703 -8.610 1.00 92.69 106 THR A N 1
ATOM 819 C CA . THR A 1 106 ? 15.027 3.518 -8.098 1.00 92.69 106 THR A CA 1
ATOM 820 C C . THR A 1 106 ? 15.357 5.001 -8.171 1.00 92.69 106 THR A C 1
ATOM 822 O O . THR A 1 106 ? 14.478 5.784 -8.501 1.00 92.69 106 THR A O 1
ATOM 825 N N . ASP A 1 107 ? 16.613 5.389 -7.927 1.00 93.38 107 ASP A N 1
ATOM 826 C CA . ASP A 1 107 ? 17.035 6.795 -7.987 1.00 93.38 107 ASP A CA 1
ATOM 827 C C . ASP A 1 107 ? 17.048 7.346 -9.414 1.00 93.38 107 ASP A C 1
ATOM 829 O O . ASP A 1 107 ? 16.758 8.521 -9.613 1.00 93.38 107 ASP A O 1
ATOM 833 N N . PHE A 1 108 ? 17.331 6.498 -10.408 1.00 95.75 108 PHE A N 1
ATOM 834 C CA . PHE A 1 108 ? 17.273 6.861 -11.825 1.00 95.75 108 PHE A CA 1
ATOM 835 C C . PHE A 1 108 ? 15.920 7.486 -12.178 1.00 95.75 108 PHE A C 1
ATOM 837 O O . PHE A 1 108 ? 15.873 8.576 -12.733 1.00 95.75 108 PHE A O 1
ATOM 844 N N . PHE A 1 109 ? 14.826 6.851 -11.758 1.00 94.81 109 PHE A N 1
ATOM 845 C CA . PHE A 1 109 ? 13.464 7.327 -11.997 1.00 94.81 109 PHE A CA 1
ATOM 846 C C . PHE A 1 109 ? 13.091 8.625 -11.275 1.00 94.81 109 PHE A C 1
ATOM 848 O O . PHE A 1 109 ? 12.088 9.244 -11.627 1.00 94.81 109 PHE A O 1
ATOM 855 N N . ARG A 1 110 ? 13.836 9.000 -10.232 1.00 92.25 110 ARG A N 1
ATOM 856 C CA . ARG A 1 110 ? 13.551 10.188 -9.417 1.00 92.25 110 ARG A CA 1
ATOM 857 C C . ARG A 1 110 ? 14.290 11.426 -9.898 1.00 92.25 110 ARG A C 1
ATOM 859 O O . ARG A 1 110 ? 13.913 12.527 -9.511 1.00 92.25 110 ARG A O 1
ATOM 866 N N . ASP A 1 111 ? 15.349 11.233 -10.676 1.00 93.81 111 ASP A N 1
ATOM 867 C CA . ASP A 1 111 ? 16.230 12.291 -11.146 1.00 93.81 111 ASP A CA 1
ATOM 868 C C . ASP A 1 111 ? 15.971 12.569 -12.638 1.00 93.81 111 ASP A C 1
ATOM 870 O O . ASP A 1 111 ? 16.371 11.760 -13.489 1.00 93.81 111 ASP A O 1
ATOM 874 N N . PRO A 1 112 ? 15.335 13.709 -12.979 1.00 94.38 112 PRO A N 1
ATOM 875 C CA . PRO A 1 112 ? 15.078 14.091 -14.364 1.00 94.38 112 PRO A CA 1
ATOM 876 C C . PRO A 1 112 ? 16.352 14.204 -15.205 1.00 94.38 112 PRO A C 1
ATOM 878 O O . PRO A 1 112 ? 16.313 13.930 -16.403 1.00 94.38 112 PRO A O 1
ATOM 881 N N . MET A 1 113 ? 17.491 14.559 -14.596 1.00 93.38 113 MET A N 1
ATOM 882 C CA . MET A 1 113 ? 18.768 14.686 -15.305 1.00 93.38 113 MET A CA 1
ATOM 883 C C . MET A 1 113 ? 19.331 13.326 -15.724 1.00 93.38 113 MET A C 1
ATOM 885 O O . MET A 1 113 ? 20.112 13.251 -16.671 1.00 93.38 113 MET A O 1
ATOM 889 N N . ARG A 1 114 ? 18.945 12.252 -15.026 1.00 93.88 114 ARG A N 1
ATOM 890 C CA . ARG A 1 114 ? 19.374 10.881 -15.331 1.00 93.88 114 ARG A CA 1
ATOM 891 C C . ARG A 1 114 ? 18.403 10.167 -16.260 1.00 93.88 114 ARG A C 1
ATOM 893 O O . ARG A 1 114 ? 18.843 9.479 -17.175 1.00 93.88 114 ARG A O 1
ATOM 900 N N . SER A 1 115 ? 17.100 10.310 -16.024 1.00 94.69 115 SER A N 1
ATOM 901 C CA . SER A 1 115 ? 16.067 9.517 -16.706 1.00 94.69 115 SER A CA 1
ATOM 902 C C . SER A 1 115 ? 15.366 10.220 -17.865 1.00 94.69 115 SER A C 1
ATOM 904 O O . SER A 1 115 ? 14.759 9.535 -18.692 1.00 94.69 115 SER A O 1
ATOM 906 N N . GLY A 1 116 ? 15.454 11.549 -17.967 1.00 94.50 116 GLY A N 1
ATOM 907 C CA . GLY A 1 116 ? 14.778 12.314 -19.014 1.00 94.50 116 GLY A CA 1
ATOM 908 C C . GLY A 1 116 ? 13.276 12.022 -19.042 1.00 94.50 116 GLY A C 1
ATOM 909 O O . GLY A 1 116 ? 12.587 12.161 -18.034 1.00 94.50 116 GLY A O 1
ATOM 910 N N . GLU A 1 117 ? 12.771 11.557 -20.184 1.00 93.38 117 GLU A N 1
ATOM 911 C CA . GLU A 1 117 ? 11.356 11.198 -20.379 1.00 93.38 117 GLU A CA 1
ATOM 912 C C . GLU A 1 117 ? 10.895 9.998 -19.537 1.00 93.38 117 GLU A C 1
ATOM 914 O O . GLU A 1 117 ? 9.699 9.807 -19.330 1.00 93.38 117 GLU A O 1
ATOM 919 N N . LEU A 1 118 ? 11.831 9.188 -19.034 1.00 94.44 118 LEU A N 1
ATOM 920 C CA . LEU A 1 118 ? 11.529 8.058 -18.153 1.00 94.44 118 LEU A CA 1
ATOM 921 C C . LEU A 1 118 ? 11.376 8.499 -16.687 1.00 94.44 118 LEU A C 1
ATOM 923 O O . LEU A 1 118 ? 11.093 7.656 -15.833 1.00 94.44 118 LEU A O 1
ATOM 927 N N . CYS A 1 119 ? 11.577 9.785 -16.378 1.00 95.31 119 CYS A N 1
ATOM 928 C CA . CYS A 1 119 ? 11.409 10.320 -15.033 1.00 95.31 119 CYS A CA 1
ATOM 929 C C . CYS A 1 119 ? 9.963 10.151 -14.565 1.00 95.31 119 CYS A C 1
ATOM 931 O O . CYS A 1 119 ? 9.007 10.479 -15.270 1.00 95.31 119 CYS A O 1
ATOM 933 N N . LEU A 1 120 ? 9.789 9.658 -13.341 1.00 92.69 120 LEU A N 1
ATOM 934 C CA . LEU A 1 120 ? 8.463 9.439 -12.789 1.00 92.69 120 LEU A CA 1
ATOM 935 C C . LEU A 1 120 ? 7.811 10.756 -12.382 1.00 92.69 120 LEU A C 1
ATOM 937 O O . LEU A 1 120 ? 8.377 11.563 -11.644 1.00 92.69 120 LEU A O 1
ATOM 941 N N . ASN A 1 121 ? 6.560 10.924 -12.802 1.00 92.88 121 ASN A N 1
ATOM 942 C CA . ASN A 1 121 ? 5.694 11.977 -12.298 1.00 92.88 121 ASN A CA 1
ATOM 943 C C . ASN A 1 121 ? 5.208 11.592 -10.890 1.00 92.88 121 ASN A C 1
ATOM 945 O O . ASN A 1 121 ? 4.254 10.829 -10.733 1.00 92.88 121 ASN A O 1
ATOM 949 N N . PHE A 1 122 ? 5.896 12.098 -9.865 1.00 90.19 122 PHE A N 1
ATOM 950 C CA . PHE A 1 122 ? 5.588 11.813 -8.462 1.00 90.19 122 PHE A CA 1
ATOM 951 C C . PHE A 1 122 ? 4.144 12.153 -8.062 1.00 90.19 122 PHE A C 1
ATOM 953 O O . PHE A 1 122 ? 3.513 11.289 -7.453 1.00 90.19 122 PHE A O 1
ATOM 960 N N . PRO A 1 123 ? 3.589 13.336 -8.395 1.00 91.12 123 PRO A N 1
ATOM 961 C CA . PRO A 1 123 ? 2.174 13.617 -8.165 1.00 91.12 123 PRO A CA 1
ATOM 962 C C . PRO A 1 123 ? 1.244 12.539 -8.734 1.00 91.12 123 PRO A C 1
ATOM 964 O O . PRO A 1 123 ? 0.468 11.955 -7.982 1.00 91.12 123 PRO A O 1
ATOM 967 N N . ALA A 1 124 ? 1.387 12.192 -10.017 1.00 91.50 124 ALA A N 1
ATOM 968 C CA . ALA A 1 124 ? 0.543 11.177 -10.655 1.00 91.50 124 ALA A CA 1
ATOM 969 C C . ALA A 1 124 ? 0.713 9.783 -10.019 1.00 91.50 124 ALA A C 1
ATOM 971 O O . ALA A 1 124 ? -0.257 9.051 -9.837 1.00 91.50 124 ALA A O 1
ATOM 972 N N . MET A 1 125 ? 1.939 9.427 -9.622 1.00 93.69 125 MET A N 1
ATOM 973 C CA . MET A 1 125 ? 2.220 8.189 -8.889 1.00 93.69 125 MET A CA 1
ATOM 974 C C . MET A 1 125 ? 1.481 8.141 -7.544 1.00 93.69 125 MET A C 1
ATOM 976 O O . MET A 1 125 ? 0.915 7.107 -7.184 1.00 93.69 125 MET A O 1
ATOM 980 N N . ILE A 1 126 ? 1.491 9.243 -6.787 1.00 92.00 126 ILE A N 1
ATOM 981 C CA . ILE A 1 126 ? 0.785 9.338 -5.504 1.00 92.00 126 ILE A CA 1
ATOM 982 C C . ILE A 1 126 ? -0.727 9.234 -5.710 1.00 92.00 126 ILE A C 1
ATOM 984 O O . ILE A 1 126 ? -1.389 8.514 -4.962 1.00 92.00 126 ILE A O 1
ATOM 988 N N . GLU A 1 127 ? -1.271 9.888 -6.734 1.00 92.25 127 GLU A N 1
ATOM 989 C CA . GLU A 1 127 ? -2.693 9.803 -7.079 1.00 92.25 127 GLU A CA 1
ATOM 990 C C . GLU A 1 127 ? -3.119 8.379 -7.448 1.00 92.25 127 GLU A C 1
ATOM 992 O O . GLU A 1 127 ? -4.134 7.895 -6.939 1.00 92.25 127 GLU A O 1
ATOM 997 N N . ASP A 1 128 ? -2.331 7.670 -8.261 1.00 94.62 128 ASP A N 1
ATOM 998 C CA . ASP A 1 128 ? -2.596 6.270 -8.612 1.00 94.62 128 ASP A CA 1
ATOM 999 C C . ASP A 1 128 ? -2.531 5.360 -7.374 1.00 94.62 128 ASP A C 1
ATOM 1001 O O . ASP A 1 128 ? -3.408 4.522 -7.144 1.00 94.62 128 ASP A O 1
ATOM 1005 N N . HIS A 1 129 ? -1.527 5.569 -6.516 1.00 94.81 129 HIS A N 1
ATOM 1006 C CA . HIS A 1 129 ? -1.354 4.813 -5.277 1.00 94.81 129 HIS A CA 1
ATOM 1007 C C . HIS A 1 129 ? -2.515 5.035 -4.288 1.00 94.81 129 HIS A C 1
ATOM 1009 O O . HIS A 1 129 ? -3.016 4.081 -3.679 1.00 94.81 129 HIS A O 1
ATOM 1015 N N . VAL A 1 130 ? -2.989 6.277 -4.146 1.00 91.88 130 VAL A N 1
ATOM 1016 C CA . VAL A 1 130 ? -4.177 6.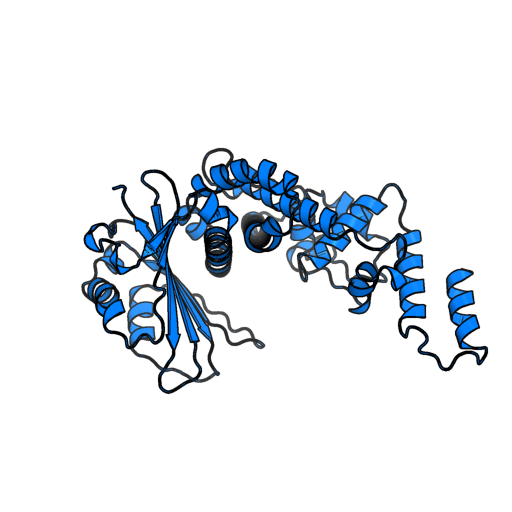612 -3.346 1.00 91.88 130 VAL A CA 1
ATOM 1017 C C . VAL A 1 130 ? -5.426 5.994 -3.971 1.00 91.88 130 VAL A C 1
ATOM 1019 O O . VAL A 1 130 ? -6.181 5.331 -3.264 1.00 91.88 130 VAL A O 1
ATOM 1022 N N . SER A 1 131 ? -5.607 6.097 -5.287 1.00 93.25 131 SER A N 1
ATOM 1023 C CA . SER A 1 131 ? -6.751 5.514 -6.004 1.00 93.25 131 SER A CA 1
ATOM 1024 C C . SER A 1 131 ? -6.851 3.997 -5.809 1.00 93.25 131 SER A C 1
ATOM 1026 O O . SER A 1 131 ? -7.922 3.475 -5.490 1.00 93.25 131 SER A O 1
ATOM 1028 N N . CYS A 1 132 ? -5.727 3.282 -5.901 1.00 96.25 132 CYS A N 1
ATOM 1029 C CA . CYS A 1 132 ? -5.665 1.846 -5.616 1.00 96.25 132 CYS A CA 1
ATOM 1030 C C . CYS A 1 132 ? -6.045 1.528 -4.161 1.00 96.25 132 CYS A C 1
ATOM 1032 O O . CYS A 1 132 ? -6.809 0.595 -3.902 1.00 96.25 132 CYS A O 1
ATOM 1034 N N . SER A 1 133 ? -5.568 2.342 -3.216 1.00 94.00 133 SER A N 1
ATOM 1035 C CA . SER A 1 133 ? -5.866 2.187 -1.787 1.00 94.00 133 SER A CA 1
ATOM 1036 C C . SER A 1 133 ? -7.352 2.393 -1.481 1.00 94.00 133 SER A C 1
ATOM 1038 O O . SER A 1 133 ? -7.957 1.649 -0.708 1.00 94.00 133 SER A O 1
ATOM 1040 N N . LEU A 1 134 ? -7.966 3.386 -2.124 1.00 92.62 134 LEU A N 1
ATOM 1041 C CA . LEU A 1 134 ? -9.390 3.682 -1.997 1.00 92.62 134 LEU A CA 1
ATOM 1042 C C . LEU A 1 134 ? -10.255 2.579 -2.565 1.00 92.62 134 LEU A C 1
ATOM 1044 O O . LEU A 1 134 ? -11.226 2.193 -1.925 1.00 92.62 134 LEU A O 1
ATOM 1048 N N . ARG A 1 135 ? -9.892 2.045 -3.734 1.00 95.56 135 ARG A N 1
ATOM 1049 C CA . ARG A 1 135 ? -10.596 0.914 -4.339 1.00 95.56 135 ARG A CA 1
ATOM 1050 C C . ARG A 1 135 ? -10.698 -0.250 -3.354 1.00 95.56 135 ARG A C 1
ATOM 1052 O O . ARG A 1 135 ? -11.786 -0.788 -3.173 1.00 95.56 135 ARG A O 1
ATOM 1059 N N . ILE A 1 136 ? -9.595 -0.603 -2.692 1.00 95.50 136 ILE A N 1
ATOM 1060 C CA . ILE A 1 136 ? -9.567 -1.684 -1.694 1.00 95.50 136 ILE A CA 1
ATOM 1061 C C . ILE A 1 136 ? -10.458 -1.351 -0.490 1.00 95.50 136 ILE A C 1
ATOM 1063 O O . ILE A 1 136 ? -11.229 -2.200 -0.044 1.00 95.50 136 ILE A O 1
ATOM 1067 N N . LEU A 1 137 ? -10.393 -0.119 0.019 1.00 91.50 137 LEU A N 1
ATOM 1068 C CA . LEU A 1 137 ? -11.203 0.316 1.160 1.00 91.50 137 LEU A CA 1
ATOM 1069 C C . LEU A 1 137 ? -12.711 0.351 0.838 1.00 91.50 137 LEU A C 1
ATOM 1071 O O . LEU A 1 137 ? -13.539 -0.042 1.662 1.00 91.50 137 LEU A O 1
ATOM 1075 N N . VAL A 1 138 ? -13.075 0.779 -0.370 1.00 93.12 138 VAL A N 1
ATOM 1076 C CA . VAL A 1 138 ? -14.458 0.756 -0.856 1.00 93.12 138 VAL A CA 1
ATOM 1077 C C . VAL A 1 138 ? -14.946 -0.680 -0.969 1.00 93.12 138 VAL A C 1
ATOM 1079 O O . VAL A 1 138 ? -16.005 -0.987 -0.437 1.00 93.12 138 VAL A O 1
ATOM 1082 N N . GLN A 1 139 ? -14.172 -1.572 -1.593 1.00 94.75 139 GLN A N 1
ATOM 1083 C CA . GLN A 1 139 ? -14.525 -2.990 -1.706 1.00 94.75 139 GLN A CA 1
ATOM 1084 C C . GLN A 1 139 ? -14.775 -3.622 -0.333 1.00 94.75 139 GLN A C 1
ATOM 1086 O O . GLN A 1 139 ? -15.801 -4.261 -0.135 1.00 94.75 139 GLN A O 1
ATOM 1091 N N . LEU A 1 140 ? -13.904 -3.366 0.647 1.00 91.31 140 LEU A N 1
ATOM 1092 C CA . LEU A 1 140 ? -14.077 -3.851 2.020 1.00 91.31 140 LEU A CA 1
ATOM 1093 C C . LEU A 1 140 ? -15.425 -3.445 2.641 1.00 91.31 140 LEU A C 1
ATOM 1095 O O . LEU A 1 140 ? -16.000 -4.207 3.414 1.00 91.31 140 LEU A O 1
ATOM 1099 N N . THR A 1 141 ? -15.924 -2.255 2.303 1.00 88.81 141 THR A N 1
ATOM 1100 C CA . THR A 1 141 ? -17.084 -1.610 2.944 1.00 88.81 141 THR A CA 1
ATOM 1101 C C . THR A 1 141 ? -18.345 -1.613 2.070 1.00 88.81 141 THR A C 1
ATOM 1103 O O . THR A 1 141 ? -19.352 -0.964 2.392 1.00 88.81 141 THR A O 1
ATOM 1106 N N . GLN A 1 142 ? -18.320 -2.367 0.966 1.00 89.62 142 GLN A N 1
ATOM 1107 C CA . GLN A 1 142 ? -19.499 -2.714 0.177 1.00 89.62 142 GLN A CA 1
ATOM 1108 C C . GLN A 1 142 ? -20.360 -3.715 0.966 1.00 89.62 142 GLN A C 1
ATOM 1110 O O . GLN A 1 142 ? -20.249 -4.924 0.805 1.00 89.62 142 GLN A O 1
ATOM 1115 N N . GLY A 1 143 ? -21.213 -3.195 1.853 1.00 86.88 143 GLY A N 1
ATOM 1116 C CA . GLY A 1 143 ? -22.078 -3.992 2.729 1.00 86.88 143 GLY A CA 1
ATOM 1117 C C . GLY A 1 143 ? -21.499 -4.131 4.137 1.00 86.88 143 GLY A C 1
ATOM 1118 O O . GLY A 1 143 ? -21.064 -3.137 4.719 1.00 86.88 143 GLY A O 1
ATOM 1119 N N . ALA A 1 144 ? -21.526 -5.349 4.685 1.00 84.62 144 ALA A N 1
ATOM 1120 C CA . ALA A 1 144 ? -20.847 -5.663 5.941 1.00 84.62 144 ALA A CA 1
ATOM 1121 C C . ALA A 1 144 ? -19.324 -5.661 5.736 1.00 84.62 144 ALA A C 1
ATOM 1123 O O . ALA A 1 144 ? -18.841 -6.095 4.687 1.00 84.62 144 ALA A O 1
ATOM 1124 N N . THR A 1 145 ? -18.579 -5.176 6.731 1.00 84.81 145 THR A N 1
ATOM 1125 C CA . THR A 1 145 ? -17.116 -5.068 6.673 1.00 84.81 145 THR A CA 1
ATOM 1126 C C . THR A 1 145 ? -16.488 -6.456 6.633 1.00 84.81 145 THR A C 1
ATOM 1128 O O . THR A 1 145 ? -16.303 -7.091 7.658 1.00 84.81 145 THR A O 1
ATOM 1131 N N . ASN A 1 146 ? -16.132 -6.936 5.442 1.00 88.19 146 ASN A N 1
ATOM 1132 C CA . ASN A 1 146 ? -15.619 -8.292 5.269 1.00 88.19 146 ASN A CA 1
ATOM 1133 C C . ASN A 1 146 ? -14.427 -8.310 4.312 1.00 88.19 146 ASN A C 1
ATOM 1135 O O . ASN A 1 146 ? -14.520 -7.846 3.174 1.00 88.19 146 ASN A O 1
ATOM 1139 N N . LEU A 1 147 ? -13.303 -8.893 4.746 1.00 88.56 147 LEU A N 1
ATOM 1140 C CA . LEU A 1 147 ? -12.104 -9.019 3.909 1.00 88.56 147 LEU A CA 1
ATOM 1141 C C . LEU A 1 147 ? -12.391 -9.753 2.594 1.00 88.56 147 LEU A C 1
ATOM 1143 O O . LEU A 1 147 ? -11.766 -9.442 1.582 1.00 88.56 147 LEU A O 1
ATOM 1147 N N . ASN A 1 148 ? -13.354 -10.679 2.579 1.00 91.19 148 ASN A N 1
ATOM 1148 C CA . ASN A 1 148 ? -13.736 -11.423 1.380 1.00 91.19 148 ASN A CA 1
ATOM 1149 C C . ASN A 1 148 ? -14.292 -10.541 0.259 1.00 91.19 148 ASN A C 1
ATOM 1151 O O . ASN A 1 148 ? -14.210 -10.942 -0.902 1.00 91.19 148 ASN A O 1
ATOM 1155 N N . ASN A 1 149 ? -14.779 -9.341 0.584 1.00 93.56 149 ASN A N 1
ATOM 1156 C CA . ASN A 1 149 ? -15.267 -8.385 -0.404 1.00 93.56 149 ASN A CA 1
ATOM 1157 C C . ASN A 1 149 ? -14.123 -7.772 -1.231 1.00 93.56 149 ASN A C 1
ATOM 1159 O O . ASN A 1 149 ? -14.357 -7.257 -2.323 1.00 93.56 149 ASN A O 1
ATOM 1163 N N . ILE A 1 150 ? -12.876 -7.829 -0.741 1.00 94.75 150 ILE A N 1
ATOM 1164 C CA . ILE A 1 150 ? -11.706 -7.366 -1.491 1.00 94.75 150 ILE A CA 1
ATOM 1165 C C . ILE A 1 150 ? -11.450 -8.345 -2.641 1.00 94.75 150 ILE A C 1
ATOM 1167 O O . ILE A 1 150 ? -11.067 -9.506 -2.431 1.00 94.75 150 ILE A O 1
ATOM 1171 N N . ALA A 1 151 ? -11.661 -7.851 -3.861 1.00 96.31 151 ALA A N 1
ATOM 1172 C CA . ALA A 1 151 ? -11.478 -8.613 -5.085 1.00 96.31 151 ALA A CA 1
ATOM 1173 C C . ALA A 1 151 ? -9.984 -8.791 -5.390 1.00 96.31 151 ALA A C 1
ATOM 1175 O O . ALA A 1 151 ? -9.205 -7.837 -5.317 1.00 96.31 151 ALA A O 1
ATOM 1176 N N . LEU A 1 152 ? -9.601 -10.014 -5.761 1.00 96.81 152 LEU A N 1
ATOM 1177 C CA . LEU A 1 152 ? -8.237 -10.364 -6.152 1.00 96.81 152 LEU A CA 1
ATOM 1178 C C . LEU A 1 152 ? -8.199 -10.645 -7.658 1.00 96.81 152 LEU A C 1
ATOM 1180 O O . LEU A 1 152 ? -8.784 -11.626 -8.112 1.00 96.81 152 LEU A O 1
ATOM 1184 N N . SER A 1 153 ? -7.508 -9.798 -8.421 1.00 97.38 153 SER A N 1
ATOM 1185 C CA . SER A 1 153 ? -7.280 -9.998 -9.861 1.00 97.38 153 SER A CA 1
ATOM 1186 C C . SER A 1 153 ? -6.301 -11.144 -10.142 1.00 97.38 153 SER A C 1
ATOM 1188 O O . SER A 1 153 ? -6.353 -11.770 -11.199 1.00 97.38 153 SER A O 1
ATOM 1190 N N . TRP A 1 154 ? -5.425 -11.450 -9.183 1.00 96.50 154 TRP A N 1
ATOM 1191 C CA . TRP A 1 154 ? -4.569 -12.629 -9.179 1.00 96.50 154 TRP A CA 1
ATOM 1192 C C . TRP A 1 154 ? -4.913 -13.478 -7.946 1.00 96.50 154 TRP A C 1
ATOM 1194 O O . TRP A 1 154 ? -4.470 -13.152 -6.836 1.00 96.50 154 TRP A O 1
ATOM 1204 N N . PRO A 1 155 ? -5.705 -14.557 -8.110 1.00 91.62 155 PRO A N 1
ATOM 1205 C CA . PRO A 1 155 ? -6.096 -15.407 -6.995 1.00 91.62 155 PRO A CA 1
ATOM 1206 C C . PRO A 1 155 ? -4.872 -16.125 -6.418 1.00 91.62 155 PRO A C 1
ATOM 1208 O O . PRO A 1 155 ? -4.093 -16.739 -7.145 1.00 91.62 155 PRO A O 1
ATOM 1211 N N . ALA A 1 156 ? -4.707 -16.041 -5.099 1.00 87.69 156 ALA A N 1
ATOM 1212 C CA . ALA A 1 156 ? -3.735 -16.851 -4.376 1.00 87.69 156 ALA A CA 1
ATOM 1213 C C . ALA A 1 156 ? -4.296 -18.257 -4.122 1.00 87.69 156 ALA A C 1
ATOM 1215 O O . ALA A 1 156 ? -5.504 -18.486 -4.214 1.00 87.69 156 ALA A O 1
ATOM 1216 N N . GLU A 1 157 ? -3.432 -19.190 -3.726 1.00 87.88 157 GLU A N 1
ATOM 1217 C CA . GLU A 1 157 ? -3.888 -20.455 -3.151 1.00 87.88 157 GLU A CA 1
ATOM 1218 C C . GLU A 1 157 ? -4.816 -20.203 -1.955 1.00 87.88 157 GLU A C 1
ATOM 1220 O O . GLU A 1 157 ? -4.642 -19.231 -1.214 1.00 87.88 157 GLU A O 1
ATOM 1225 N N . LYS A 1 158 ? -5.793 -21.094 -1.739 1.00 81.75 158 LYS A N 1
ATOM 1226 C CA . LYS A 1 158 ? -6.854 -20.912 -0.733 1.00 81.75 158 LYS A CA 1
ATOM 1227 C C . LYS A 1 158 ? -6.308 -20.583 0.663 1.00 81.75 158 LYS A C 1
ATOM 1229 O O . LYS A 1 158 ? -6.876 -19.738 1.345 1.00 81.75 158 LYS A O 1
ATOM 1234 N N . ALA A 1 159 ? -5.185 -21.192 1.054 1.00 81.25 159 ALA A N 1
ATOM 1235 C CA . ALA A 1 159 ? -4.528 -20.960 2.343 1.00 81.25 159 ALA A CA 1
ATOM 1236 C C . ALA A 1 159 ? -3.979 -19.528 2.526 1.00 81.25 159 ALA A C 1
ATOM 1238 O O . ALA A 1 159 ? -3.749 -19.094 3.650 1.00 81.25 159 ALA A O 1
ATOM 1239 N N . ASN A 1 160 ? -3.783 -18.783 1.435 1.00 86.31 160 ASN A N 1
ATOM 1240 C CA . ASN A 1 160 ? -3.132 -17.474 1.423 1.00 86.31 160 ASN A CA 1
ATOM 1241 C C . ASN A 1 160 ? -4.087 -16.303 1.131 1.00 86.31 160 ASN A C 1
ATOM 1243 O O . ASN A 1 160 ? -3.660 -15.149 1.222 1.00 86.31 160 ASN A O 1
ATOM 1247 N N . LEU A 1 161 ? -5.358 -16.559 0.794 1.00 89.44 161 LEU A N 1
ATOM 1248 C CA . LEU A 1 161 ? -6.317 -15.522 0.380 1.00 89.44 161 LEU A CA 1
ATOM 1249 C C . LEU A 1 161 ? -6.521 -14.443 1.449 1.00 89.44 161 LEU A C 1
ATOM 1251 O O . LEU A 1 161 ? -6.373 -13.251 1.164 1.00 89.44 161 LEU A O 1
ATOM 1255 N N . ASP A 1 162 ? -6.805 -14.852 2.685 1.00 88.00 162 ASP A N 1
ATOM 1256 C CA . ASP A 1 162 ? -7.050 -13.921 3.792 1.00 88.00 162 ASP A CA 1
ATOM 1257 C C . ASP A 1 162 ? -5.801 -13.107 4.115 1.00 88.00 162 ASP A C 1
ATOM 1259 O O . ASP A 1 162 ? -5.868 -11.903 4.374 1.00 88.00 162 ASP A O 1
ATOM 1263 N N . LEU A 1 163 ? -4.632 -13.740 4.009 1.00 87.19 163 LEU A N 1
ATOM 1264 C CA . LEU A 1 163 ? -3.361 -13.082 4.247 1.00 87.19 163 LEU A CA 1
ATOM 1265 C C . LEU A 1 163 ? -3.049 -12.035 3.164 1.00 87.19 163 LEU A C 1
ATOM 1267 O O . LEU A 1 163 ? -2.576 -10.951 3.501 1.00 87.19 163 LEU A O 1
ATOM 1271 N N . VAL A 1 164 ? -3.324 -12.317 1.885 1.00 92.12 164 VAL A N 1
ATOM 1272 C CA . VAL A 1 164 ? -3.179 -11.336 0.792 1.00 92.12 164 VAL A CA 1
ATOM 1273 C C . VAL A 1 164 ? -4.122 -10.154 1.018 1.00 92.12 164 VAL A C 1
ATOM 1275 O O . VAL A 1 164 ? -3.667 -9.013 1.057 1.00 92.12 164 VAL A O 1
ATOM 1278 N N . ARG A 1 165 ? -5.414 -10.404 1.258 1.00 92.12 165 ARG A N 1
ATOM 1279 C CA . ARG A 1 165 ? -6.420 -9.352 1.512 1.00 92.12 165 ARG A CA 1
ATOM 1280 C C . ARG A 1 165 ? -6.070 -8.488 2.719 1.00 92.12 165 ARG A C 1
ATOM 1282 O O . ARG A 1 165 ? -6.150 -7.263 2.653 1.00 92.12 165 ARG A O 1
ATOM 1289 N N . SER A 1 166 ? -5.605 -9.115 3.795 1.00 86.75 166 SER A N 1
ATOM 1290 C CA . SER A 1 166 ? -5.114 -8.428 4.987 1.00 86.75 166 SER A CA 1
ATOM 1291 C C . SER A 1 166 ? -3.921 -7.514 4.661 1.00 86.75 166 SER A C 1
ATOM 1293 O O . SER A 1 166 ? -3.905 -6.341 5.044 1.00 86.75 166 SER A O 1
ATOM 1295 N N . ARG A 1 167 ? -2.936 -7.982 3.883 1.00 89.62 167 ARG A N 1
ATOM 1296 C CA . ARG A 1 167 ? -1.808 -7.131 3.457 1.00 89.62 167 ARG A CA 1
ATOM 1297 C C . ARG A 1 167 ? -2.262 -5.970 2.579 1.00 89.62 167 ARG A C 1
ATOM 1299 O O . ARG A 1 167 ? -1.850 -4.840 2.834 1.00 89.62 167 ARG A O 1
ATOM 1306 N N . LEU A 1 168 ? -3.142 -6.220 1.610 1.00 93.06 168 LEU A N 1
ATOM 1307 C CA . LEU A 1 168 ? -3.718 -5.185 0.745 1.00 93.06 168 LEU A CA 1
ATOM 1308 C C . LEU A 1 168 ? -4.412 -4.089 1.556 1.00 93.06 168 LEU A C 1
ATOM 1310 O O . LEU A 1 168 ? -4.153 -2.905 1.340 1.00 93.06 168 LEU A O 1
ATOM 1314 N N . LEU A 1 169 ? -5.230 -4.471 2.539 1.00 90.12 169 LEU A N 1
ATOM 1315 C CA . LEU A 1 169 ? -5.891 -3.525 3.432 1.00 90.12 169 LEU A CA 1
ATOM 1316 C C . LEU A 1 169 ? -4.883 -2.731 4.280 1.00 90.12 169 LEU A C 1
ATOM 1318 O O . LEU A 1 169 ? -5.005 -1.511 4.382 1.00 90.12 169 LEU A O 1
ATOM 1322 N N . THR A 1 170 ? -3.850 -3.385 4.830 1.00 85.12 170 THR A N 1
ATOM 1323 C CA . THR A 1 170 ? -2.787 -2.689 5.591 1.00 85.12 170 THR A CA 1
ATOM 1324 C C . THR A 1 170 ? -2.121 -1.621 4.743 1.00 85.12 170 THR A C 1
ATOM 1326 O O . THR A 1 170 ? -1.973 -0.479 5.174 1.00 85.12 170 THR A O 1
ATOM 1329 N N . HIS A 1 171 ? -1.690 -2.005 3.540 1.00 89.56 171 HIS A N 1
ATOM 1330 C CA . HIS A 1 171 ? -0.995 -1.107 2.633 1.00 89.56 171 HIS A CA 1
ATOM 1331 C C . HIS A 1 171 ? -1.892 0.054 2.221 1.00 89.56 171 HIS A C 1
ATOM 1333 O O . HIS A 1 171 ? -1.436 1.194 2.249 1.00 89.56 171 HIS A O 1
ATOM 1339 N N . SER A 1 172 ? -3.167 -0.219 1.949 1.00 90.81 172 SER A N 1
ATOM 1340 C CA . SER A 1 172 ? -4.148 0.802 1.585 1.00 90.81 172 SER A CA 1
ATOM 1341 C C . SER A 1 172 ? -4.340 1.834 2.693 1.00 90.81 172 SER A C 1
ATOM 1343 O O . SER A 1 172 ? -4.272 3.032 2.445 1.00 90.81 172 SER A O 1
ATOM 1345 N N . LEU A 1 173 ? -4.510 1.398 3.941 1.00 85.06 173 LEU A N 1
ATOM 1346 C CA . LEU A 1 173 ? -4.702 2.320 5.064 1.00 85.06 173 LEU A CA 1
ATOM 1347 C C . LEU A 1 173 ? -3.435 3.093 5.406 1.00 85.06 173 LEU A C 1
ATOM 1349 O O . LEU A 1 173 ? -3.498 4.295 5.657 1.00 85.06 173 LEU A O 1
ATOM 1353 N N . LYS A 1 174 ? -2.275 2.428 5.366 1.00 83.94 174 LYS A N 1
ATOM 1354 C CA . LYS A 1 174 ? -0.986 3.104 5.523 1.00 83.94 174 LYS A CA 1
ATOM 1355 C C . LYS A 1 174 ? -0.823 4.182 4.453 1.00 83.94 174 LYS A C 1
ATOM 1357 O O . LYS A 1 174 ? -0.523 5.319 4.798 1.00 83.94 174 LYS A O 1
ATOM 1362 N N . SER A 1 175 ? -1.079 3.842 3.194 1.00 87.00 175 SER A N 1
ATOM 1363 C CA . SER A 1 175 ? -1.021 4.772 2.070 1.00 87.00 175 SER A CA 1
ATOM 1364 C C . SER A 1 175 ? -1.950 5.967 2.261 1.00 87.00 175 SER A C 1
ATOM 1366 O O . SER A 1 175 ? -1.500 7.105 2.177 1.00 87.00 175 SER A O 1
ATOM 1368 N N . LEU A 1 176 ? -3.222 5.731 2.592 1.00 85.44 176 LEU A N 1
ATOM 1369 C CA . LEU A 1 176 ? -4.182 6.804 2.854 1.00 85.44 176 LEU A CA 1
ATOM 1370 C C . LEU A 1 176 ? -3.745 7.687 4.025 1.00 85.44 176 LEU A C 1
ATOM 1372 O O . LEU A 1 176 ? -3.964 8.890 4.002 1.00 85.44 176 LEU A O 1
ATOM 1376 N N . SER A 1 177 ? -3.079 7.128 5.030 1.00 77.62 177 SER A N 1
ATOM 1377 C CA . SER A 1 177 ? -2.581 7.926 6.149 1.00 77.62 177 SER A CA 1
ATOM 1378 C C . SER A 1 177 ? -1.373 8.801 5.788 1.00 77.62 177 SER A C 1
ATOM 1380 O O . SER A 1 177 ? -1.263 9.916 6.290 1.00 77.62 177 SER A O 1
ATOM 1382 N N . THR A 1 178 ? -0.476 8.327 4.913 1.00 81.38 178 THR A N 1
ATOM 1383 C CA . THR A 1 178 ? 0.788 9.019 4.597 1.00 81.38 178 THR A CA 1
ATOM 1384 C C . THR A 1 178 ? 0.720 9.884 3.345 1.00 81.38 178 THR A C 1
ATOM 1386 O O . THR A 1 178 ? 1.368 10.922 3.286 1.00 81.38 178 THR A O 1
ATOM 1389 N N . ASN A 1 179 ? -0.035 9.455 2.336 1.00 84.12 179 ASN A N 1
ATOM 1390 C CA . ASN A 1 179 ? 0.020 10.008 0.983 1.00 84.12 179 ASN A CA 1
ATOM 1391 C C . ASN A 1 179 ? -1.218 10.823 0.612 1.00 84.12 179 ASN A C 1
ATOM 1393 O O . ASN A 1 179 ? -1.165 11.592 -0.341 1.00 84.12 179 ASN A O 1
ATOM 1397 N N . TYR A 1 180 ? -2.318 10.699 1.359 1.00 78.31 180 TYR A N 1
ATOM 1398 C CA . TYR A 1 180 ? -3.558 11.415 1.053 1.00 78.31 180 TYR A CA 1
ATOM 1399 C C . TYR A 1 180 ? -3.370 12.937 1.032 1.00 78.31 180 TYR A C 1
ATOM 1401 O O . TYR A 1 180 ? -3.821 13.590 0.100 1.00 78.31 180 TYR A O 1
ATOM 1409 N N . LEU A 1 181 ? -2.646 13.499 2.007 1.00 74.62 181 LEU A N 1
ATOM 1410 C CA . LEU A 1 181 ? -2.358 14.941 2.050 1.00 74.62 181 LEU A CA 1
ATOM 1411 C C . LEU A 1 181 ? -1.416 15.407 0.931 1.00 74.62 181 LEU A C 1
ATOM 1413 O O . LEU A 1 181 ? -1.382 16.596 0.627 1.00 74.62 181 LEU A O 1
ATOM 1417 N N . SER A 1 182 ? -0.655 14.481 0.348 1.00 80.00 182 SER A N 1
ATOM 1418 C CA . SER A 1 182 ? 0.271 14.742 -0.757 1.00 80.00 182 SER A CA 1
ATOM 1419 C C . SER A 1 182 ? -0.382 14.558 -2.130 1.00 80.00 182 SER A C 1
ATOM 1421 O O . SER A 1 182 ? 0.228 14.913 -3.135 1.00 80.00 182 SER A O 1
ATOM 1423 N N . ALA A 1 183 ? -1.591 13.989 -2.193 1.00 80.69 183 ALA A N 1
ATOM 1424 C CA . ALA A 1 183 ? -2.373 13.911 -3.422 1.00 80.69 183 ALA A CA 1
ATOM 1425 C C . ALA A 1 183 ? -2.915 15.298 -3.800 1.00 80.69 183 ALA A C 1
ATOM 1427 O O . ALA A 1 183 ? -3.029 16.173 -2.938 1.00 80.69 183 ALA A O 1
ATOM 1428 N N . SER A 1 184 ? -3.282 15.505 -5.068 1.00 79.12 184 SER A N 1
ATOM 1429 C CA . SER A 1 184 ? -3.902 16.766 -5.486 1.00 79.12 184 SER A CA 1
ATOM 1430 C C . SER A 1 184 ? -5.185 17.054 -4.707 1.00 79.12 184 SER A C 1
ATOM 1432 O O . SER A 1 184 ? -5.888 16.144 -4.259 1.00 79.12 184 SER A O 1
ATOM 1434 N N . GLU A 1 185 ? -5.521 18.336 -4.562 1.00 80.50 185 GLU A N 1
ATOM 1435 C CA . GLU A 1 185 ? -6.745 18.753 -3.873 1.00 80.50 185 GLU A CA 1
ATOM 1436 C C . GLU A 1 185 ? -7.998 18.133 -4.510 1.00 80.50 185 GLU A C 1
ATOM 1438 O O . GLU A 1 185 ? -8.915 17.730 -3.798 1.00 80.50 185 GLU A O 1
ATOM 1443 N N . GLN A 1 186 ? -8.009 17.972 -5.835 1.00 78.88 186 GLN A N 1
ATOM 1444 C CA . GLN A 1 186 ? -9.088 17.299 -6.551 1.00 78.88 186 GLN A CA 1
ATOM 1445 C C . GLN A 1 186 ? -9.262 15.849 -6.079 1.00 78.88 186 GLN A C 1
ATOM 1447 O O . GLN A 1 186 ? -10.373 15.454 -5.721 1.00 78.88 186 GLN A O 1
ATOM 1452 N N . VAL A 1 187 ? -8.176 15.067 -6.031 1.00 77.50 187 VAL A N 1
ATOM 1453 C CA . VAL A 1 187 ? -8.219 13.686 -5.530 1.00 77.50 187 VAL A CA 1
ATOM 1454 C C . VAL A 1 187 ? -8.630 13.677 -4.064 1.00 77.50 187 VAL A C 1
ATOM 1456 O O . VAL A 1 187 ? -9.495 12.893 -3.687 1.00 77.50 187 VAL A O 1
ATOM 1459 N N . GLN A 1 188 ? -8.105 14.584 -3.240 1.00 77.75 188 GLN A N 1
ATOM 1460 C CA . GLN A 1 188 ? -8.522 14.697 -1.844 1.00 77.75 188 GLN A CA 1
ATOM 1461 C C . GLN A 1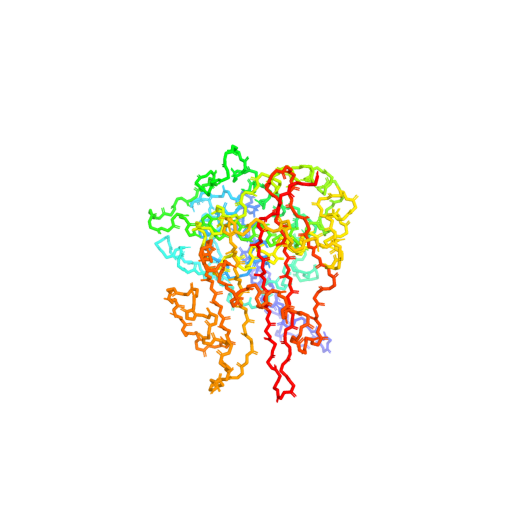 188 ? -10.034 14.921 -1.730 1.00 77.75 188 GLN A C 1
ATOM 1463 O O . GLN A 1 188 ? -10.717 14.125 -1.098 1.00 77.75 188 GLN A O 1
ATOM 1468 N N . GLN A 1 189 ? -10.592 15.939 -2.382 1.00 77.38 189 GLN A N 1
ATOM 1469 C CA . GLN A 1 189 ? -12.020 16.258 -2.291 1.00 77.38 189 GLN A CA 1
ATOM 1470 C C . GLN A 1 189 ? -12.915 15.122 -2.810 1.00 77.38 189 GLN A C 1
ATOM 1472 O O . GLN A 1 189 ? -13.890 14.756 -2.148 1.00 77.38 189 GLN A O 1
ATOM 1477 N N . GLN A 1 190 ? -12.567 14.523 -3.954 1.00 77.25 190 GLN A N 1
ATOM 1478 C CA . GLN A 1 190 ? -13.313 13.396 -4.526 1.00 77.25 190 GLN A CA 1
ATOM 1479 C C . GLN A 1 190 ? -13.297 12.177 -3.600 1.00 77.25 190 GLN A C 1
ATOM 1481 O O . GLN A 1 190 ? -14.307 11.491 -3.418 1.00 77.25 190 GLN A O 1
ATOM 1486 N N . CYS A 1 191 ? -12.145 11.912 -2.994 1.00 80.00 191 CYS A N 1
ATOM 1487 C CA . CYS A 1 191 ? -11.924 10.690 -2.247 1.00 80.00 191 CYS A CA 1
ATOM 1488 C C . CYS A 1 191 ? -12.339 10.818 -0.790 1.00 80.00 191 CYS A C 1
ATOM 1490 O O . CYS A 1 191 ? -12.742 9.821 -0.201 1.00 80.00 191 CYS A O 1
ATOM 1492 N N . LEU A 1 192 ? -12.301 12.022 -0.219 1.00 77.06 192 LEU A N 1
ATOM 1493 C CA . LEU A 1 192 ? -12.587 12.275 1.185 1.00 77.06 192 LEU A CA 1
ATOM 1494 C C . LEU A 1 192 ? -13.928 11.680 1.589 1.00 77.06 192 LEU A C 1
ATOM 1496 O O . LEU A 1 192 ? -13.970 10.830 2.464 1.00 77.06 192 LEU A O 1
ATOM 1500 N N . SER A 1 193 ? -15.020 12.065 0.927 1.00 77.00 193 SER A N 1
ATOM 1501 C CA . SER A 1 193 ? -16.357 11.585 1.303 1.00 77.00 193 SER A CA 1
ATOM 1502 C C . SER A 1 193 ? -16.460 10.053 1.261 1.00 77.00 193 SER A C 1
ATOM 1504 O O . SER A 1 193 ? -17.116 9.445 2.107 1.00 77.00 193 SER A O 1
ATOM 1506 N N . THR A 1 194 ? -15.759 9.421 0.321 1.00 84.88 194 THR A N 1
ATOM 1507 C CA . THR A 1 194 ? -15.685 7.967 0.169 1.00 84.88 194 THR A CA 1
ATOM 1508 C C . THR A 1 194 ? -14.847 7.329 1.274 1.00 84.88 194 THR A C 1
ATOM 1510 O O . THR A 1 194 ? -15.284 6.347 1.874 1.00 84.88 194 THR A O 1
ATOM 1513 N N . VAL A 1 195 ? -13.684 7.905 1.588 1.00 80.75 195 VAL A N 1
ATOM 1514 C CA . VAL A 1 195 ? -12.817 7.503 2.705 1.00 80.75 195 VAL A CA 1
ATOM 1515 C C . VAL A 1 195 ? -13.609 7.561 3.997 1.00 80.75 195 VAL A C 1
ATOM 1517 O O . VAL A 1 195 ? -13.729 6.547 4.667 1.00 80.75 195 VAL A O 1
ATOM 1520 N N . ILE A 1 196 ? -14.237 8.700 4.281 1.00 73.88 196 ILE A N 1
ATOM 1521 C CA . ILE A 1 196 ? -15.097 8.939 5.442 1.00 73.88 196 ILE A CA 1
ATOM 1522 C C . ILE A 1 196 ? -16.156 7.849 5.578 1.00 73.88 196 ILE A C 1
ATOM 1524 O O . ILE A 1 196 ? -16.201 7.139 6.580 1.00 73.88 196 ILE A O 1
ATOM 1528 N N . LYS A 1 197 ? -16.985 7.683 4.542 1.00 82.12 197 LYS A N 1
ATOM 1529 C CA . LYS A 1 197 ? -18.086 6.714 4.550 1.00 82.12 197 LYS A CA 1
ATOM 1530 C C . LYS A 1 197 ? -17.588 5.288 4.744 1.00 82.12 197 LYS A C 1
ATOM 1532 O O . LYS A 1 197 ? -18.249 4.507 5.418 1.00 82.12 197 LYS A O 1
ATOM 1537 N N . SER A 1 198 ? -16.446 4.946 4.154 1.00 84.06 198 SER A N 1
ATOM 1538 C CA . SER A 1 198 ? -15.867 3.609 4.274 1.00 84.06 198 SER A CA 1
ATOM 1539 C C . SER A 1 198 ? -15.322 3.386 5.684 1.00 84.06 198 SER A C 1
ATOM 1541 O O . SER A 1 198 ? -15.695 2.433 6.356 1.00 84.06 198 SER A O 1
ATOM 1543 N N . LEU A 1 199 ? -14.508 4.315 6.175 1.00 77.50 199 LEU A N 1
ATOM 1544 C CA . LEU A 1 199 ? -13.904 4.298 7.503 1.00 77.50 199 LEU A CA 1
ATOM 1545 C C . LEU A 1 199 ? -14.931 4.228 8.638 1.00 77.50 199 LEU A C 1
ATOM 1547 O O . LEU A 1 199 ? -14.706 3.527 9.620 1.00 77.50 199 LEU A O 1
ATOM 1551 N N . MET A 1 200 ? -16.068 4.906 8.485 1.00 75.38 200 MET A N 1
ATOM 1552 C CA . MET A 1 200 ? -17.177 4.845 9.439 1.00 75.38 200 MET A CA 1
ATOM 1553 C C . MET A 1 200 ? -17.919 3.506 9.439 1.00 75.38 200 MET A C 1
ATOM 1555 O O . MET A 1 200 ? -18.531 3.152 10.441 1.00 75.38 200 MET A O 1
ATOM 1559 N N . LYS A 1 201 ? -17.893 2.768 8.325 1.00 82.69 201 LYS A N 1
ATOM 1560 C CA . LYS A 1 201 ? -18.470 1.420 8.241 1.00 82.69 201 LYS A CA 1
ATOM 1561 C C . LYS A 1 201 ? -17.530 0.348 8.779 1.00 82.69 201 LYS A C 1
ATOM 1563 O O . LYS A 1 201 ? -17.990 -0.767 9.028 1.00 82.69 201 LYS A O 1
ATOM 1568 N N . LEU A 1 202 ? -16.237 0.659 8.927 1.00 79.06 202 LEU A N 1
ATOM 1569 C CA . LEU A 1 202 ? -15.254 -0.301 9.407 1.00 79.06 202 LEU A CA 1
ATOM 1570 C C . LEU A 1 202 ? -15.592 -0.719 10.830 1.00 79.06 202 LEU A C 1
ATOM 1572 O O . LEU A 1 202 ? -15.479 0.059 11.777 1.00 79.06 202 LEU A O 1
ATOM 1576 N N . ASP A 1 203 ? -15.933 -1.990 10.976 1.00 78.00 203 ASP A N 1
ATOM 1577 C CA . ASP A 1 203 ? -15.962 -2.626 12.275 1.00 78.00 203 ASP A CA 1
ATOM 1578 C C . ASP A 1 203 ? -14.517 -2.976 12.655 1.00 78.00 203 ASP A C 1
ATOM 1580 O O . ASP A 1 203 ? -13.939 -3.964 12.198 1.00 78.00 203 ASP A O 1
ATOM 1584 N N . VAL A 1 204 ? -13.888 -2.093 13.437 1.00 72.81 204 VAL A N 1
ATOM 1585 C CA . VAL A 1 204 ? -12.487 -2.245 13.856 1.00 72.81 204 VAL A CA 1
ATOM 1586 C C . VAL A 1 204 ? -12.282 -3.554 14.620 1.00 72.81 204 VAL A C 1
ATOM 1588 O O . VAL A 1 204 ? -11.224 -4.162 14.483 1.00 72.81 204 VAL A O 1
ATOM 1591 N N . ILE A 1 205 ? -13.286 -4.008 15.376 1.00 70.56 205 ILE A N 1
ATOM 1592 C CA . ILE A 1 205 ? -13.258 -5.254 16.153 1.00 70.56 205 ILE A CA 1
ATOM 1593 C C . ILE A 1 205 ? -13.282 -6.458 15.211 1.00 70.56 205 ILE A C 1
ATOM 1595 O O . ILE A 1 205 ? -12.468 -7.375 15.356 1.00 70.56 205 ILE A O 1
ATOM 1599 N N . GLU A 1 206 ? -14.172 -6.442 14.219 1.00 75.12 206 GLU A N 1
ATOM 1600 C CA . GLU A 1 206 ? -14.229 -7.483 13.192 1.00 75.12 206 GLU A CA 1
ATOM 1601 C C . GLU A 1 206 ? -12.890 -7.566 12.457 1.00 75.12 206 GLU A C 1
ATOM 1603 O O . GLU A 1 206 ? -12.256 -8.620 12.455 1.00 75.12 206 GLU A O 1
ATOM 1608 N N . ILE A 1 207 ? -12.372 -6.439 11.964 1.00 73.44 207 ILE A N 1
ATOM 1609 C CA . ILE A 1 207 ? -11.068 -6.365 11.291 1.00 73.44 207 ILE A CA 1
ATOM 1610 C C . ILE A 1 207 ? -9.939 -6.882 12.194 1.00 73.44 207 ILE A C 1
ATOM 1612 O O . ILE A 1 207 ? -9.086 -7.644 11.734 1.00 73.44 207 ILE A O 1
ATOM 1616 N N . ALA A 1 208 ? -9.940 -6.509 13.476 1.00 71.06 208 ALA A N 1
ATOM 1617 C CA . ALA A 1 208 ? -8.970 -6.988 14.458 1.00 71.06 208 ALA A CA 1
ATOM 1618 C C . ALA A 1 208 ? -9.018 -8.506 14.642 1.00 71.06 208 ALA A C 1
ATOM 1620 O O . ALA A 1 208 ? -7.996 -9.125 14.928 1.00 71.06 208 ALA A O 1
ATOM 1621 N N . SER A 1 209 ? -10.206 -9.099 14.515 1.00 70.25 209 SER A N 1
ATOM 1622 C CA . SER A 1 209 ? -10.420 -10.530 14.717 1.00 70.25 209 SER A CA 1
ATOM 1623 C C . SER A 1 209 ? -9.980 -11.384 13.529 1.00 70.25 209 SER A C 1
ATOM 1625 O O . SER A 1 209 ? -9.512 -12.501 13.740 1.00 70.25 209 SER A O 1
ATOM 1627 N N . VAL A 1 210 ? -10.098 -10.870 12.298 1.00 66.25 210 VAL A N 1
ATOM 1628 C CA . VAL A 1 210 ? -9.735 -11.626 11.084 1.00 66.25 210 VAL A CA 1
ATOM 1629 C C . VAL A 1 210 ? -8.271 -11.424 10.706 1.00 66.25 210 VAL A C 1
ATOM 1631 O O . VAL A 1 210 ? -7.672 -12.240 10.007 1.00 66.25 210 VAL A O 1
ATOM 1634 N N . ALA A 1 211 ? -7.673 -10.320 11.139 1.00 66.81 211 ALA A N 1
ATOM 1635 C CA . ALA A 1 211 ? -6.347 -9.969 10.695 1.00 66.81 211 ALA A CA 1
ATOM 1636 C C . ALA A 1 211 ? -5.245 -10.472 11.629 1.00 66.81 211 ALA A C 1
ATOM 1638 O O . ALA A 1 211 ? -5.395 -10.546 12.848 1.00 66.81 211 ALA A O 1
ATOM 1639 N N . ALA A 1 212 ? -4.087 -10.782 11.041 1.00 68.69 212 ALA A N 1
ATOM 1640 C CA . ALA A 1 212 ? -2.928 -11.192 11.813 1.00 68.69 212 ALA A CA 1
ATOM 1641 C C . ALA A 1 212 ? -2.590 -10.125 12.874 1.00 68.69 212 ALA A C 1
ATOM 1643 O O . ALA A 1 212 ? -2.655 -8.935 12.583 1.00 68.69 212 ALA A O 1
ATOM 1644 N N . PRO A 1 213 ? -2.122 -10.510 14.065 1.00 66.75 213 PRO A N 1
ATOM 1645 C CA . PRO A 1 213 ? -1.747 -9.578 15.123 1.00 66.75 213 PRO A CA 1
ATOM 1646 C C . PRO A 1 213 ? -0.943 -8.361 14.606 1.00 66.75 213 PRO A C 1
ATOM 1648 O O . PRO A 1 213 ? -1.390 -7.223 14.678 1.00 66.75 213 PRO A O 1
ATOM 1651 N N . ARG A 1 214 ? 0.173 -8.585 13.893 1.00 65.06 214 ARG A N 1
ATOM 1652 C CA . ARG A 1 214 ? 1.003 -7.511 13.293 1.00 65.06 214 ARG A CA 1
ATOM 1653 C C . ARG A 1 214 ? 0.255 -6.569 12.339 1.00 65.06 214 ARG A C 1
ATOM 1655 O O . ARG A 1 214 ? 0.635 -5.399 12.227 1.00 65.06 214 ARG A O 1
ATOM 1662 N N . PHE A 1 215 ? -0.766 -7.074 11.644 1.00 67.31 215 PHE A N 1
ATOM 1663 C CA . PHE A 1 215 ? -1.650 -6.239 10.838 1.00 67.31 215 PHE A CA 1
ATOM 1664 C C . PHE A 1 215 ? -2.357 -5.238 11.740 1.00 67.31 215 PHE A C 1
ATOM 1666 O O . PHE A 1 215 ? -2.350 -4.059 11.420 1.00 67.31 215 PHE A O 1
ATOM 1673 N N . PHE A 1 216 ? -2.908 -5.676 12.874 1.00 68.81 216 PHE A N 1
ATOM 1674 C CA . PHE A 1 216 ? -3.778 -4.842 13.694 1.00 68.81 216 PHE A CA 1
ATOM 1675 C C . PHE A 1 216 ? -3.053 -3.599 14.212 1.00 68.81 216 PHE A C 1
ATOM 1677 O O . PHE A 1 216 ? -3.564 -2.493 14.084 1.00 68.81 216 PHE A O 1
ATOM 1684 N N . LEU A 1 217 ? -1.804 -3.732 14.667 1.00 70.62 217 LEU A N 1
ATOM 1685 C CA . LEU A 1 217 ? -1.007 -2.564 15.061 1.00 70.62 217 LEU A CA 1
ATOM 1686 C C . LEU A 1 217 ? -0.732 -1.621 13.885 1.00 70.62 217 LEU A C 1
ATOM 1688 O O . LEU A 1 217 ? -0.804 -0.404 14.030 1.00 70.62 217 LEU A O 1
ATOM 1692 N N . SER A 1 218 ? -0.398 -2.175 12.719 1.00 69.38 218 SER A N 1
ATOM 1693 C CA . SER A 1 218 ? -0.110 -1.372 11.525 1.00 69.38 218 SER A CA 1
ATOM 1694 C C . SER A 1 218 ? -1.366 -0.648 11.028 1.00 69.38 218 SER A C 1
ATOM 1696 O O . SER A 1 218 ? -1.296 0.527 10.677 1.00 69.38 218 SER A O 1
ATOM 1698 N N . PHE A 1 219 ? -2.507 -1.338 11.063 1.00 72.12 219 PHE A N 1
ATOM 1699 C CA . PHE A 1 219 ? -3.844 -0.826 10.792 1.00 72.12 219 PHE A CA 1
ATOM 1700 C C . PHE A 1 219 ? -4.176 0.328 11.732 1.00 72.12 219 PHE A C 1
ATOM 1702 O O . PHE A 1 219 ? -4.433 1.432 11.261 1.00 72.12 219 PHE A O 1
ATOM 1709 N N . LEU A 1 220 ? -4.091 0.110 13.047 1.00 72.44 220 LEU A N 1
ATOM 1710 C CA . LEU A 1 220 ? -4.439 1.129 14.030 1.00 72.44 220 LEU A CA 1
ATOM 1711 C C . LEU A 1 220 ? -3.510 2.340 13.963 1.00 72.44 220 LEU A C 1
ATOM 1713 O O . LEU A 1 220 ? -3.966 3.461 14.129 1.00 72.44 220 LEU A O 1
ATOM 1717 N N . ARG A 1 221 ? -2.224 2.155 13.652 1.00 74.12 221 ARG A N 1
ATOM 1718 C CA . ARG A 1 221 ? -1.307 3.277 13.403 1.00 74.12 221 ARG A CA 1
ATOM 1719 C C . ARG A 1 221 ? -1.655 4.059 12.150 1.00 74.12 221 ARG A C 1
ATOM 1721 O O . ARG A 1 221 ? -1.585 5.285 12.174 1.00 74.12 221 ARG A O 1
ATOM 1728 N N . GLY A 1 222 ? -2.022 3.371 11.072 1.00 71.94 222 GLY A N 1
ATOM 1729 C CA . GLY A 1 222 ? -2.556 4.015 9.874 1.00 71.94 222 GLY A CA 1
ATOM 1730 C C . GLY A 1 222 ? -3.810 4.823 10.210 1.00 71.94 222 GLY A C 1
ATOM 1731 O O . GLY A 1 222 ? -3.904 5.992 9.849 1.00 71.94 222 GLY A O 1
ATOM 1732 N N . LEU A 1 223 ? -4.713 4.236 10.999 1.00 71.12 223 LEU A N 1
ATOM 1733 C CA . LEU A 1 223 ? -5.933 4.877 11.481 1.00 71.12 223 LEU A CA 1
ATOM 1734 C C . LEU A 1 223 ? -5.636 6.106 12.352 1.00 71.12 223 LEU A C 1
ATOM 1736 O O . LEU A 1 223 ? -6.176 7.169 12.082 1.00 71.12 223 LEU A O 1
ATOM 1740 N N . LEU A 1 224 ? -4.739 5.989 13.340 1.00 71.50 224 LEU A N 1
ATOM 1741 C CA . LEU A 1 224 ? -4.261 7.082 14.202 1.00 71.50 224 LEU A CA 1
ATOM 1742 C C . LEU A 1 224 ? -3.679 8.220 13.369 1.00 71.50 224 LEU A C 1
ATOM 1744 O O . LEU A 1 224 ? -3.985 9.388 13.588 1.00 71.50 224 LEU A O 1
ATOM 1748 N N . THR A 1 225 ? -2.808 7.874 12.424 1.00 74.88 225 THR A N 1
ATOM 1749 C CA . THR A 1 225 ? -2.105 8.843 11.583 1.00 74.88 225 THR A CA 1
ATOM 1750 C C . THR A 1 225 ? -3.102 9.576 10.691 1.00 74.88 225 THR A C 1
ATOM 1752 O O . THR A 1 225 ? -3.062 10.801 10.600 1.00 74.88 225 THR A O 1
ATOM 1755 N N . PHE A 1 226 ? -4.053 8.848 10.099 1.00 71.56 226 PHE A N 1
ATOM 1756 C CA . PHE A 1 226 ? -5.149 9.440 9.341 1.00 71.56 226 PHE A CA 1
ATOM 1757 C C . PHE A 1 226 ? -6.020 10.335 10.233 1.00 71.56 226 PHE A C 1
ATOM 1759 O O . PHE A 1 226 ? -6.261 11.489 9.889 1.00 71.56 226 PHE A O 1
ATOM 1766 N N . ALA A 1 227 ? -6.415 9.849 11.407 1.00 70.06 227 ALA A N 1
ATOM 1767 C CA . ALA A 1 227 ? -7.230 10.566 12.379 1.00 70.06 227 ALA A CA 1
ATOM 1768 C C . ALA A 1 227 ? -6.592 11.868 12.879 1.00 70.06 227 ALA A C 1
ATOM 1770 O O . ALA A 1 227 ? -7.291 12.844 13.139 1.00 70.06 227 ALA A O 1
ATOM 1771 N N . ARG A 1 228 ? -5.264 11.892 13.014 1.00 73.69 228 ARG A N 1
ATOM 1772 C CA . ARG A 1 228 ? -4.488 13.077 13.406 1.00 73.69 228 ARG A CA 1
ATOM 1773 C C . ARG A 1 228 ? -4.188 14.010 12.235 1.00 73.69 228 ARG A C 1
ATOM 1775 O O . ARG A 1 228 ? -3.686 15.112 12.449 1.00 73.69 228 ARG A O 1
ATOM 1782 N N . SER A 1 229 ? -4.462 13.596 10.999 1.00 73.81 229 SER A N 1
ATOM 1783 C CA . SER A 1 229 ? -4.235 14.447 9.835 1.00 73.81 229 SER A CA 1
ATOM 1784 C C . SER A 1 229 ? -5.118 15.699 9.906 1.00 73.81 229 SER A C 1
ATOM 1786 O O . SER A 1 229 ? -6.275 15.645 10.333 1.00 73.81 229 SER A O 1
ATOM 1788 N N . LYS A 1 230 ? -4.591 16.842 9.439 1.00 69.62 230 LYS A N 1
ATOM 1789 C CA . LYS A 1 230 ? -5.347 18.109 9.378 1.00 69.62 230 LYS A CA 1
ATOM 1790 C C . LYS A 1 230 ? -6.675 17.953 8.634 1.00 69.62 230 LYS A C 1
ATOM 1792 O O . LYS A 1 230 ? -7.650 18.599 8.999 1.00 69.62 230 LYS A O 1
ATOM 1797 N N . GLY A 1 231 ? -6.708 17.087 7.616 1.00 67.81 231 GLY A N 1
ATOM 1798 C CA . GLY A 1 231 ? -7.928 16.739 6.897 1.00 67.81 231 GLY A CA 1
ATOM 1799 C C . GLY A 1 231 ? -8.964 16.120 7.830 1.00 67.81 231 GLY A C 1
ATOM 1800 O O . GLY A 1 231 ? -10.052 16.663 7.969 1.00 67.81 231 GLY A O 1
ATOM 1801 N N . SER A 1 232 ? -8.614 15.042 8.531 1.00 67.56 232 SER A N 1
ATOM 1802 C CA . SER A 1 232 ? -9.560 14.338 9.406 1.00 67.56 232 SER A CA 1
ATOM 1803 C C . SER A 1 232 ? -10.185 15.237 10.477 1.00 67.56 232 SER A C 1
ATOM 1805 O O . SER A 1 232 ? -11.404 15.222 10.654 1.00 67.56 232 SER A O 1
ATOM 1807 N N . LEU A 1 233 ? -9.372 16.084 11.118 1.00 70.94 233 LEU A N 1
ATOM 1808 C CA . LEU A 1 233 ? -9.843 17.043 12.122 1.00 70.94 233 LEU A CA 1
ATOM 1809 C C . LEU A 1 233 ? -10.742 18.128 11.514 1.00 70.94 233 LEU A C 1
ATOM 1811 O O . LEU A 1 233 ? -11.799 18.427 12.062 1.00 70.94 233 LEU A O 1
ATOM 1815 N N . LYS A 1 234 ? -10.356 18.692 10.359 1.00 73.25 234 LYS A N 1
ATOM 1816 C CA . LYS A 1 234 ? -11.134 19.730 9.658 1.00 73.25 234 LYS A CA 1
ATOM 1817 C C . LYS A 1 234 ? -12.538 19.247 9.288 1.00 73.25 234 LYS A C 1
ATOM 1819 O O . LYS A 1 234 ? -13.471 20.042 9.295 1.00 73.25 234 LYS A O 1
ATOM 1824 N N . TYR A 1 235 ? -12.681 17.966 8.958 1.00 67.88 235 TYR A N 1
ATOM 1825 C CA . TYR A 1 235 ? -13.948 17.380 8.513 1.00 67.88 235 TYR A CA 1
ATOM 1826 C C . TYR A 1 235 ? -14.716 16.651 9.625 1.00 67.88 235 TYR A C 1
ATOM 1828 O O . TYR A 1 235 ? -15.705 15.985 9.330 1.00 67.88 235 TYR A O 1
ATOM 1836 N N . GLY A 1 236 ? -14.283 16.768 10.887 1.00 66.88 236 GLY A N 1
ATOM 1837 C CA . GLY A 1 236 ? -14.999 16.219 12.043 1.00 66.88 236 GLY A CA 1
ATOM 1838 C C . GLY A 1 236 ? -15.057 14.691 12.091 1.00 66.88 236 GLY A C 1
ATOM 1839 O O . GLY A 1 236 ? -15.909 14.136 12.776 1.00 66.88 236 GLY A O 1
ATOM 1840 N N . LEU A 1 237 ? -14.170 14.000 11.369 1.00 64.81 237 LEU A N 1
ATOM 1841 C CA . LEU A 1 237 ? -14.130 12.532 11.363 1.00 64.81 237 LEU A CA 1
ATOM 1842 C C . LEU A 1 237 ? -13.631 11.944 12.658 1.00 64.81 237 LEU A C 1
ATOM 1844 O O . LEU A 1 237 ? -13.995 10.838 13.049 1.00 64.81 237 LEU A O 1
ATOM 1848 N N . THR A 1 238 ? -12.736 12.697 13.266 1.00 67.50 238 THR A N 1
ATOM 1849 C CA . THR A 1 238 ? -12.107 12.377 14.517 1.00 67.50 238 THR A CA 1
ATOM 1850 C C . THR A 1 238 ? -12.218 13.592 15.396 1.00 67.50 238 THR A C 1
ATOM 1852 O O . THR A 1 238 ? -11.919 14.716 14.988 1.00 67.50 238 THR A O 1
ATOM 1855 N N . LYS A 1 239 ? -12.650 13.356 16.628 1.00 72.94 239 LYS A N 1
ATOM 1856 C CA . LYS A 1 239 ? -12.514 14.333 17.695 1.00 72.94 239 LYS A CA 1
ATOM 1857 C C . LYS A 1 239 ? -11.336 13.890 18.546 1.00 72.94 239 LYS A C 1
ATOM 1859 O O . LYS A 1 239 ? -11.310 12.753 19.017 1.00 72.94 239 LYS A O 1
ATOM 1864 N N . LEU A 1 240 ? -10.356 14.776 18.696 1.00 71.75 240 LEU A N 1
ATOM 1865 C CA . LEU A 1 240 ? -9.351 14.640 19.741 1.00 71.75 240 LEU A CA 1
ATOM 1866 C C . LEU A 1 240 ? -10.013 15.115 21.027 1.00 71.75 240 LEU A C 1
ATOM 1868 O O . LEU A 1 240 ? -10.301 16.301 21.174 1.00 71.75 240 LEU A O 1
ATOM 1872 N N . VAL A 1 241 ? -10.325 14.169 21.901 1.00 73.94 241 VAL A N 1
ATOM 1873 C CA . VAL A 1 241 ? -10.955 14.429 23.193 1.00 73.94 241 VAL A CA 1
ATOM 1874 C C . VAL A 1 241 ? -9.863 14.354 24.251 1.00 73.94 241 VAL A C 1
ATOM 1876 O O . VAL A 1 241 ? -9.141 13.355 24.281 1.00 73.94 241 VAL A O 1
ATOM 1879 N N . PRO A 1 242 ? -9.668 15.393 25.079 1.00 72.81 242 PRO A N 1
ATOM 1880 C CA . PRO A 1 242 ? -8.765 15.305 26.212 1.00 72.81 242 PRO A CA 1
ATOM 1881 C C . PRO A 1 242 ? -9.085 14.079 27.065 1.00 72.81 242 PRO A C 1
ATOM 1883 O O . PRO A 1 242 ? -10.252 13.793 27.309 1.00 72.81 242 PRO A O 1
ATOM 1886 N N . MET A 1 243 ? -8.067 13.361 27.542 1.00 65.56 243 MET A N 1
ATOM 1887 C CA . MET A 1 243 ? -8.297 12.165 28.369 1.00 65.56 243 MET A CA 1
ATOM 1888 C C . MET A 1 243 ? -9.168 12.480 29.602 1.00 65.56 243 MET A C 1
ATOM 1890 O O . MET A 1 243 ? -10.003 11.673 29.987 1.00 65.56 243 MET A O 1
ATOM 1894 N N . SER A 1 244 ? -9.034 13.687 30.163 1.00 71.12 244 SER A N 1
ATOM 1895 C CA . SER A 1 244 ? -9.833 14.186 31.291 1.00 71.12 244 SER A CA 1
ATOM 1896 C C . SER A 1 244 ? -11.322 14.384 30.987 1.00 71.12 244 SER A C 1
ATOM 1898 O O . SER A 1 244 ? -12.109 14.538 31.912 1.00 71.12 244 SER A O 1
ATOM 1900 N N . GLU A 1 245 ? -11.708 14.449 29.711 1.00 73.19 245 GLU A N 1
ATOM 1901 C CA . GLU A 1 245 ? -13.107 14.571 29.279 1.00 73.19 245 GLU A CA 1
ATOM 1902 C C . GLU A 1 245 ? -13.769 13.207 29.034 1.00 73.19 245 GLU A C 1
ATOM 1904 O O . GLU A 1 245 ? -14.965 13.150 28.749 1.00 73.19 245 GLU A O 1
ATOM 1909 N N . LEU A 1 246 ? -13.019 12.104 29.118 1.00 70.69 246 LEU A N 1
ATOM 1910 C CA . LEU A 1 246 ? -13.600 10.772 29.025 1.00 70.69 246 LEU A CA 1
ATOM 1911 C C . LEU A 1 246 ? -14.219 10.378 30.355 1.00 70.69 246 LEU A C 1
ATOM 1913 O O . LEU A 1 246 ? -13.531 10.354 31.370 1.00 70.69 246 LEU A O 1
ATOM 1917 N N . ASP A 1 247 ? -15.491 9.986 30.322 1.00 74.94 247 ASP A N 1
ATOM 1918 C CA . ASP A 1 247 ? -16.110 9.271 31.431 1.00 74.94 247 ASP A CA 1
ATOM 1919 C C . ASP A 1 247 ? -15.621 7.811 31.411 1.00 74.94 247 ASP A C 1
ATOM 1921 O O . ASP A 1 247 ? -15.951 7.075 30.468 1.00 74.94 247 ASP A O 1
ATOM 1925 N N . PRO A 1 248 ? -14.836 7.364 32.409 1.00 68.44 248 PRO A N 1
ATOM 1926 C CA . PRO A 1 248 ? -14.379 5.983 32.485 1.00 68.44 248 PRO A CA 1
ATOM 1927 C C . PRO A 1 248 ? -15.533 5.000 32.719 1.00 68.44 248 PRO A C 1
ATOM 1929 O O . PRO A 1 248 ? -15.416 3.836 32.343 1.00 68.44 248 PRO A O 1
ATOM 1932 N N . GLN A 1 249 ? -16.644 5.446 33.320 1.00 72.31 249 GLN A N 1
ATOM 1933 C CA . GLN A 1 249 ? -17.808 4.600 33.606 1.00 72.31 249 GLN A CA 1
ATOM 1934 C C . GLN A 1 249 ? -18.631 4.303 32.355 1.00 72.31 249 GLN A C 1
ATOM 1936 O O . GLN A 1 249 ? -19.282 3.263 32.279 1.00 72.31 249 GLN A O 1
ATOM 1941 N N . ALA A 1 250 ? -18.557 5.177 31.352 1.00 69.06 250 ALA A N 1
ATOM 1942 C CA . ALA A 1 250 ? -19.187 4.950 30.062 1.00 69.06 250 ALA A CA 1
ATOM 1943 C C . ALA A 1 250 ? -18.475 3.860 29.246 1.00 69.06 250 ALA A C 1
ATOM 1945 O O . ALA A 1 250 ? -19.040 3.370 28.278 1.00 69.06 250 ALA A O 1
ATOM 1946 N N . ILE A 1 251 ? -17.258 3.437 29.601 1.00 67.06 251 ILE A N 1
ATOM 1947 C CA . ILE A 1 251 ? -16.579 2.360 28.876 1.00 67.06 251 ILE A CA 1
ATOM 1948 C C . ILE A 1 251 ? -17.395 1.067 29.000 1.00 67.06 251 ILE A C 1
ATOM 1950 O O . ILE A 1 251 ? -17.557 0.515 30.088 1.00 67.06 251 ILE A O 1
ATOM 1954 N N . ASP A 1 252 ? -17.866 0.548 27.864 1.00 67.31 252 ASP A N 1
ATOM 1955 C CA . ASP A 1 252 ? -18.608 -0.710 27.809 1.00 67.31 252 ASP A CA 1
ATOM 1956 C C . ASP A 1 252 ? -17.644 -1.881 28.042 1.00 67.31 252 ASP A C 1
ATOM 1958 O O . ASP A 1 252 ? -17.122 -2.500 27.111 1.00 67.31 252 ASP A O 1
ATOM 1962 N N . THR A 1 253 ? -17.394 -2.178 29.318 1.00 63.88 253 THR A N 1
ATOM 1963 C CA . THR A 1 253 ? -16.557 -3.308 29.750 1.00 63.88 253 THR A CA 1
ATOM 1964 C C . THR A 1 253 ? -17.124 -4.656 29.303 1.00 63.88 253 THR A C 1
ATOM 1966 O O . THR A 1 253 ? -16.382 -5.636 29.263 1.00 63.88 253 THR A O 1
ATOM 1969 N N . GLY A 1 254 ? -18.411 -4.690 28.926 1.00 63.66 254 GLY A N 1
ATOM 1970 C CA . GLY A 1 254 ? -19.118 -5.804 28.304 1.00 63.66 254 GLY A CA 1
ATOM 1971 C C . GLY A 1 254 ? -18.551 -6.204 26.943 1.00 63.66 254 GLY A C 1
ATOM 1972 O O . GLY A 1 254 ? -18.617 -7.378 26.567 1.00 63.66 254 GLY A O 1
ATOM 1973 N N . LYS A 1 255 ? -17.965 -5.249 26.214 1.00 66.06 255 LYS A N 1
ATOM 1974 C CA . LYS A 1 255 ? -17.451 -5.431 24.854 1.00 66.06 255 LYS A CA 1
ATOM 1975 C C . LYS A 1 255 ? -15.947 -5.700 24.824 1.00 66.06 255 LYS A C 1
ATOM 1977 O O . LYS A 1 255 ? -15.200 -5.451 25.763 1.00 66.06 255 LYS A O 1
ATOM 1982 N N . LEU A 1 256 ? -15.501 -6.255 23.699 1.00 59.47 256 LEU A N 1
ATOM 1983 C CA . LEU A 1 256 ? -14.106 -6.626 23.478 1.00 59.47 256 LEU A CA 1
ATOM 1984 C C . LEU A 1 256 ? -13.210 -5.389 23.456 1.00 59.47 256 LEU A C 1
ATOM 1986 O O . LEU A 1 256 ? -13.405 -4.498 22.629 1.00 59.47 256 LEU A O 1
ATOM 1990 N N . ALA A 1 257 ? -12.182 -5.391 24.301 1.00 63.75 257 ALA A N 1
ATOM 1991 C CA . ALA A 1 257 ? -11.073 -4.457 24.190 1.00 63.75 257 ALA A CA 1
ATOM 1992 C C . ALA A 1 257 ? -9.877 -5.151 23.543 1.00 63.75 257 ALA A C 1
ATOM 1994 O O . ALA A 1 257 ? -9.549 -6.307 23.844 1.00 63.75 257 ALA A O 1
ATOM 1995 N N . TYR A 1 258 ? -9.200 -4.419 22.668 1.00 65.19 258 TYR A N 1
ATOM 1996 C CA . TYR A 1 258 ? -7.955 -4.869 22.071 1.00 65.19 258 TYR A CA 1
ATOM 1997 C C . TYR A 1 258 ? -6.814 -4.056 22.647 1.00 65.19 258 TYR A C 1
ATOM 1999 O O . TYR A 1 258 ? -6.842 -2.825 22.637 1.00 65.19 258 TYR A O 1
ATOM 2007 N N . VAL A 1 259 ? -5.803 -4.772 23.127 1.00 64.81 259 VAL A N 1
ATOM 2008 C CA . VAL A 1 259 ? -4.570 -4.178 23.629 1.00 64.81 259 VAL A CA 1
ATOM 2009 C C . VAL A 1 259 ? -3.438 -4.640 22.735 1.00 64.81 259 VAL A C 1
ATOM 2011 O O . VAL A 1 259 ? -3.186 -5.842 22.601 1.00 64.81 259 VAL A O 1
ATOM 2014 N N . CYS A 1 260 ? -2.753 -3.680 22.124 1.00 65.25 260 CYS A N 1
ATOM 2015 C CA . CYS A 1 260 ? -1.483 -3.925 21.470 1.00 65.25 260 CYS A CA 1
ATOM 2016 C C . CYS A 1 260 ? -0.370 -3.258 22.268 1.00 65.25 260 CYS A C 1
ATOM 2018 O O . CYS A 1 260 ? -0.410 -2.056 22.508 1.00 65.25 260 CYS A O 1
ATOM 2020 N N . CYS A 1 261 ? 0.652 -4.032 22.615 1.00 65.38 261 CYS A N 1
ATOM 2021 C CA . CYS A 1 261 ? 1.865 -3.529 23.245 1.00 65.38 261 CYS A CA 1
ATOM 2022 C C . CYS A 1 261 ? 3.042 -3.734 22.294 1.00 65.38 261 CYS A C 1
ATOM 2024 O O . CYS A 1 261 ? 3.231 -4.839 21.771 1.00 65.38 261 CYS A O 1
ATOM 2026 N N . ARG A 1 262 ? 3.827 -2.681 22.063 1.00 64.06 262 ARG A N 1
ATOM 2027 C CA . ARG A 1 262 ? 5.102 -2.752 21.356 1.00 64.06 262 ARG A CA 1
ATOM 2028 C C . ARG A 1 262 ? 6.222 -2.347 22.295 1.00 64.06 262 ARG A C 1
ATOM 2030 O O . ARG A 1 262 ? 6.262 -1.209 22.746 1.00 64.06 262 ARG A O 1
ATOM 2037 N N . ASP A 1 263 ? 7.177 -3.248 22.470 1.00 63.75 263 ASP A N 1
ATOM 2038 C CA . ASP A 1 263 ? 8.389 -2.967 23.232 1.00 63.75 263 ASP A CA 1
ATOM 2039 C C . ASP A 1 263 ? 9.590 -2.819 22.303 1.00 63.75 263 ASP A C 1
ATOM 2041 O O . ASP A 1 263 ? 9.768 -3.610 21.366 1.00 63.75 263 ASP A O 1
ATOM 2045 N N . SER A 1 264 ? 1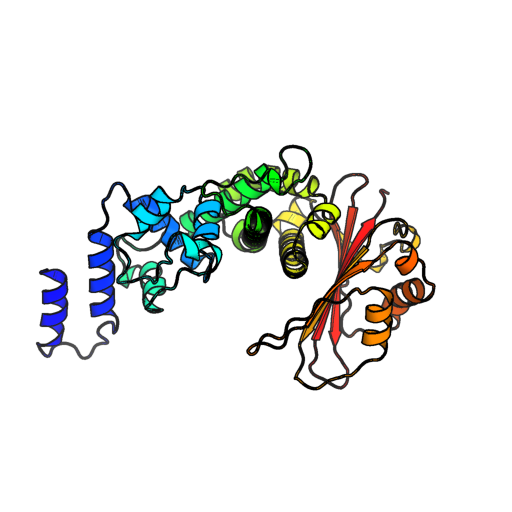0.441 -1.841 22.607 1.00 61.22 264 SER A N 1
ATOM 2046 C CA . SER A 1 264 ? 11.772 -1.704 22.017 1.00 61.22 264 SER A CA 1
ATOM 2047 C C . SER A 1 264 ? 12.832 -1.690 23.109 1.00 61.22 264 SER A C 1
ATOM 2049 O O . SER A 1 264 ? 12.863 -0.753 23.900 1.00 61.22 264 SER A O 1
ATOM 2051 N N . GLY A 1 265 ? 13.690 -2.712 23.161 1.00 61.38 265 GLY A N 1
ATOM 2052 C CA . GLY A 1 265 ? 14.762 -2.805 24.155 1.00 61.38 265 GLY A CA 1
ATOM 2053 C C . GLY A 1 265 ? 15.858 -3.821 23.794 1.00 61.38 265 GLY A C 1
ATOM 2054 O O . GLY A 1 265 ? 15.647 -4.657 22.909 1.00 61.38 265 GLY A O 1
ATOM 2055 N N . PRO A 1 266 ? 17.040 -3.744 24.439 1.00 58.62 266 PRO A N 1
ATOM 2056 C CA . PRO A 1 266 ? 18.137 -4.696 24.241 1.00 58.62 266 PRO A CA 1
ATOM 2057 C C . PRO A 1 266 ? 17.773 -6.130 24.691 1.00 58.62 266 PRO A C 1
ATOM 2059 O O . PRO A 1 266 ? 16.865 -6.343 25.493 1.00 58.62 266 PRO A O 1
ATOM 2062 N N . GLU A 1 267 ? 18.472 -7.136 24.144 1.00 49.94 267 GLU A N 1
ATOM 2063 C CA . GLU A 1 267 ? 18.229 -8.560 24.464 1.00 49.94 267 GLU A CA 1
ATOM 2064 C C . GLU A 1 267 ? 18.650 -8.870 25.902 1.00 49.94 267 GLU A C 1
ATOM 2066 O O . GLU A 1 267 ? 19.650 -8.339 26.374 1.00 49.94 267 GLU A O 1
ATOM 2071 N N . GLY A 1 268 ? 17.912 -9.759 26.571 1.00 53.75 268 GLY A N 1
ATOM 2072 C CA . GLY A 1 268 ? 18.241 -10.236 27.920 1.00 53.75 268 GLY A CA 1
ATOM 2073 C C . GLY A 1 268 ? 17.519 -9.511 29.058 1.00 53.75 268 GLY A C 1
ATOM 2074 O O . GLY A 1 268 ? 17.549 -9.987 30.189 1.00 53.75 268 GLY A O 1
ATOM 2075 N N . PHE A 1 269 ? 16.793 -8.425 28.777 1.00 49.66 269 PHE A N 1
ATOM 2076 C CA . PHE A 1 269 ? 15.987 -7.738 29.788 1.00 49.66 269 PHE A CA 1
ATOM 2077 C C . PHE A 1 269 ? 14.652 -8.447 30.038 1.00 49.66 269 PHE A C 1
ATOM 2079 O O . PHE A 1 269 ? 13.591 -8.095 29.513 1.00 49.66 269 PHE A O 1
ATOM 2086 N N . THR A 1 270 ? 14.701 -9.458 30.902 1.00 44.66 270 THR A N 1
ATOM 2087 C CA . THR A 1 270 ? 13.538 -9.980 31.622 1.00 44.66 270 THR A CA 1
ATOM 2088 C C . THR A 1 270 ? 13.226 -9.098 32.828 1.00 44.66 270 THR A C 1
ATOM 2090 O O . THR A 1 270 ? 13.368 -9.523 33.970 1.00 44.66 270 THR A O 1
ATOM 2093 N N . THR A 1 271 ? 12.770 -7.869 32.609 1.00 49.94 271 THR A N 1
ATOM 2094 C CA . THR A 1 271 ? 12.182 -7.055 33.683 1.00 49.94 271 THR A CA 1
ATOM 2095 C C . THR A 1 271 ? 10.804 -6.556 33.258 1.00 49.94 271 THR A C 1
ATOM 2097 O O . THR A 1 271 ? 10.644 -5.770 32.331 1.00 49.94 271 THR A O 1
ATOM 2100 N N . MET A 1 272 ? 9.764 -7.153 33.850 1.00 47.69 272 MET A N 1
ATOM 2101 C CA . MET A 1 272 ? 8.905 -6.493 34.846 1.00 47.69 272 MET A CA 1
ATOM 2102 C C . MET A 1 272 ? 7.704 -7.384 35.213 1.00 47.69 272 MET A C 1
ATOM 2104 O O . MET A 1 272 ? 7.067 -7.997 34.355 1.00 47.69 272 MET A O 1
ATOM 2108 N N . GLY A 1 273 ? 7.377 -7.452 36.508 1.00 48.75 273 GLY A N 1
ATOM 2109 C CA . GLY A 1 273 ? 6.243 -8.215 37.047 1.00 48.75 273 GLY A CA 1
ATOM 2110 C C . GLY A 1 273 ? 4.880 -7.795 36.481 1.00 48.75 273 GLY A C 1
ATOM 2111 O O . GLY A 1 273 ? 4.016 -8.648 36.307 1.00 48.75 273 GLY A O 1
ATOM 2112 N N . SER A 1 274 ? 4.722 -6.533 36.072 1.00 46.88 274 SER A N 1
ATOM 2113 C CA . SER A 1 274 ? 3.551 -6.010 35.348 1.00 46.88 274 SER A CA 1
ATOM 2114 C C . SER A 1 274 ? 3.389 -6.632 33.952 1.00 46.88 274 SER A C 1
ATOM 2116 O O . SER A 1 274 ? 2.279 -6.990 33.555 1.00 46.88 274 SER A O 1
ATOM 2118 N N . ARG A 1 275 ? 4.509 -6.881 33.254 1.00 48.84 275 ARG A N 1
ATOM 2119 C CA . ARG A 1 275 ? 4.599 -7.591 31.962 1.00 48.84 275 ARG A CA 1
ATOM 2120 C C . ARG A 1 275 ? 4.067 -9.023 32.085 1.00 48.84 275 ARG A C 1
ATOM 2122 O O . ARG A 1 275 ? 3.244 -9.445 31.282 1.00 48.84 275 ARG A O 1
ATOM 2129 N N . ARG A 1 276 ? 4.478 -9.757 33.130 1.00 48.66 276 ARG A N 1
ATOM 2130 C CA . ARG A 1 276 ? 3.987 -11.121 33.416 1.00 48.66 276 ARG A CA 1
ATOM 2131 C C . ARG A 1 276 ? 2.542 -11.132 33.896 1.00 48.66 276 ARG A C 1
ATOM 2133 O O . ARG A 1 276 ? 1.821 -12.048 33.531 1.00 48.66 276 ARG A O 1
ATOM 2140 N N . PHE A 1 277 ? 2.127 -10.164 34.708 1.00 48.56 277 PHE A N 1
ATOM 2141 C CA . PHE A 1 277 ? 0.790 -10.152 35.297 1.00 48.56 277 PHE A CA 1
ATOM 2142 C C . PHE A 1 277 ? -0.290 -9.855 34.249 1.00 48.56 277 PHE A C 1
ATOM 2144 O O . PHE A 1 277 ? -1.229 -10.638 34.121 1.00 48.56 277 PHE A O 1
ATOM 2151 N N . MET A 1 278 ? -0.125 -8.821 33.412 1.00 50.06 278 MET A N 1
ATOM 2152 C CA . MET A 1 278 ? -1.072 -8.564 32.319 1.00 50.06 278 MET A CA 1
ATOM 2153 C C . MET A 1 278 ? -1.017 -9.657 31.248 1.00 50.06 278 MET A C 1
ATOM 2155 O O . MET A 1 278 ? -2.049 -10.239 30.931 1.00 50.06 278 MET A O 1
ATOM 2159 N N . LEU A 1 279 ? 0.163 -10.027 30.733 1.00 49.56 279 LEU A N 1
ATOM 2160 C CA . LEU A 1 279 ? 0.242 -11.046 29.676 1.00 49.56 279 LEU A CA 1
ATOM 2161 C C . LEU A 1 279 ? -0.250 -12.426 30.145 1.00 49.56 279 LEU A C 1
ATOM 2163 O O . LEU A 1 279 ? -0.920 -13.103 29.371 1.00 49.56 279 LEU A O 1
ATOM 2167 N N . ARG A 1 280 ? -0.030 -12.835 31.405 1.00 50.03 280 ARG A N 1
ATOM 2168 C CA . ARG A 1 280 ? -0.626 -14.080 31.941 1.00 50.03 280 ARG A CA 1
ATOM 2169 C C . ARG A 1 280 ? -2.140 -14.004 32.087 1.00 50.03 280 ARG A C 1
ATOM 2171 O O . ARG A 1 280 ? -2.799 -15.031 31.997 1.00 50.03 280 ARG A O 1
ATOM 2178 N N . THR A 1 281 ? -2.684 -12.815 32.326 1.00 47.28 281 THR A N 1
ATOM 2179 C CA . THR A 1 281 ? -4.128 -12.640 32.503 1.00 47.28 281 THR A CA 1
ATOM 2180 C C . THR A 1 281 ? -4.864 -12.582 31.162 1.00 47.28 281 THR A C 1
ATOM 2182 O O . THR A 1 281 ? -6.030 -12.962 31.121 1.00 47.28 281 THR A O 1
ATOM 2185 N N . VAL A 1 282 ? -4.199 -12.158 30.072 1.00 44.06 282 VAL A N 1
ATOM 2186 C CA . VAL A 1 282 ? -4.835 -11.967 28.751 1.00 44.06 282 VAL A CA 1
ATOM 2187 C C . VAL A 1 282 ? -4.381 -12.948 27.645 1.00 44.06 282 VAL A C 1
ATOM 2189 O O . VAL A 1 282 ? -5.036 -12.994 26.608 1.00 44.06 282 VAL A O 1
ATOM 2192 N N . SER A 1 283 ? -3.313 -13.749 27.794 1.00 43.97 283 SER A N 1
ATOM 2193 C CA . SER A 1 283 ? -2.711 -14.455 26.635 1.00 43.97 283 SER A CA 1
ATOM 2194 C C . SER A 1 283 ? -2.992 -15.958 26.460 1.00 43.97 283 SER A C 1
ATOM 2196 O O . SER A 1 283 ? -2.955 -16.753 27.398 1.00 43.97 283 SER A O 1
ATOM 2198 N N . ARG A 1 284 ? -3.164 -16.344 25.183 1.00 39.81 284 ARG A N 1
ATOM 2199 C CA . ARG A 1 284 ? -2.594 -17.560 24.568 1.00 39.81 284 ARG A CA 1
ATOM 2200 C C . ARG A 1 284 ? -1.477 -17.077 23.629 1.00 39.81 284 ARG A C 1
ATOM 2202 O O . ARG A 1 284 ? -1.738 -16.261 22.752 1.00 39.81 284 ARG A O 1
ATOM 2209 N N . GLU A 1 285 ? -0.236 -17.494 23.851 1.00 45.19 285 GLU A N 1
ATOM 2210 C CA . GLU A 1 285 ? 0.951 -16.840 23.275 1.00 45.19 285 GLU A CA 1
ATOM 2211 C C . GLU A 1 285 ? 1.241 -17.207 21.801 1.00 45.19 285 GLU A C 1
ATOM 2213 O O . GLU A 1 285 ? 1.095 -18.359 21.394 1.00 45.19 285 GLU A O 1
ATOM 2218 N N . TYR A 1 286 ? 1.741 -16.236 21.019 1.00 40.00 286 TYR A N 1
ATOM 2219 C CA . TYR A 1 286 ? 2.388 -16.450 19.715 1.00 40.00 286 TYR A CA 1
ATOM 2220 C C . TYR A 1 286 ? 3.807 -15.865 19.746 1.00 40.00 286 TYR A C 1
ATOM 2222 O O . TYR A 1 286 ? 3.989 -14.655 19.896 1.00 40.00 286 TYR A O 1
ATOM 2230 N N . TRP A 1 287 ? 4.816 -16.721 19.585 1.00 43.31 287 TRP A N 1
ATOM 2231 C CA . TRP A 1 287 ? 6.234 -16.367 19.679 1.00 43.31 287 TRP A CA 1
ATOM 2232 C C . TRP A 1 287 ? 6.895 -16.390 18.299 1.00 43.31 287 TRP A C 1
ATOM 2234 O O . TRP A 1 287 ? 6.776 -17.370 17.565 1.00 43.31 287 TRP A O 1
ATOM 2244 N N . ARG A 1 288 ? 7.649 -15.344 17.935 1.00 39.25 288 ARG A N 1
ATOM 2245 C CA . ARG A 1 288 ? 8.592 -15.434 16.809 1.00 39.25 288 ARG A CA 1
ATOM 2246 C C . ARG A 1 288 ? 9.818 -14.568 17.044 1.00 39.25 288 ARG A C 1
ATOM 2248 O O . ARG A 1 288 ? 9.714 -13.346 17.091 1.00 39.25 288 ARG A O 1
ATOM 2255 N N . ASN A 1 289 ? 10.968 -15.224 17.130 1.00 39.06 289 ASN A N 1
ATOM 2256 C CA . ASN A 1 289 ? 12.270 -14.582 17.160 1.00 39.06 289 ASN A CA 1
ATOM 2257 C C . ASN A 1 289 ? 12.658 -14.197 15.718 1.00 39.06 289 ASN A C 1
ATOM 2259 O O . ASN A 1 289 ? 12.603 -15.041 14.822 1.00 39.06 289 ASN A O 1
ATOM 2263 N N . THR A 1 290 ? 12.974 -12.930 15.455 1.00 41.78 290 THR A N 1
ATOM 2264 C CA . THR A 1 290 ? 13.534 -12.500 14.162 1.00 41.78 290 THR A CA 1
ATOM 2265 C C . THR A 1 290 ? 14.928 -11.956 14.407 1.00 41.78 290 THR A C 1
ATOM 2267 O O . THR A 1 290 ? 15.063 -10.948 15.093 1.00 41.78 290 THR A O 1
ATOM 2270 N N . ALA A 1 291 ? 15.925 -12.623 13.822 1.00 41.19 291 ALA A N 1
ATOM 2271 C CA . ALA A 1 291 ? 17.345 -12.498 14.148 1.00 41.19 291 ALA A CA 1
ATOM 2272 C C . ALA A 1 291 ? 17.957 -11.091 13.998 1.00 41.19 291 ALA A C 1
ATOM 2274 O O . ALA A 1 291 ? 19.029 -10.864 14.536 1.00 41.19 291 ALA A O 1
ATOM 2275 N N . ASP A 1 292 ? 17.287 -10.141 13.332 1.00 40.50 292 ASP A N 1
ATOM 2276 C CA . ASP A 1 292 ? 17.908 -8.853 12.982 1.00 40.50 292 ASP A CA 1
ATOM 2277 C C . ASP A 1 292 ? 17.236 -7.587 13.539 1.00 40.50 292 ASP A C 1
ATOM 2279 O O . ASP A 1 292 ? 17.785 -6.498 13.383 1.00 40.50 292 ASP A O 1
ATOM 2283 N N . ARG A 1 293 ? 16.079 -7.658 14.221 1.00 44.91 293 ARG A N 1
ATOM 2284 C CA . ARG A 1 293 ? 15.504 -6.491 14.935 1.00 44.91 293 ARG A CA 1
ATOM 2285 C C . ARG A 1 293 ? 14.641 -6.894 16.144 1.00 44.91 293 ARG A C 1
ATOM 2287 O O . ARG A 1 293 ? 13.685 -7.655 16.004 1.00 44.91 29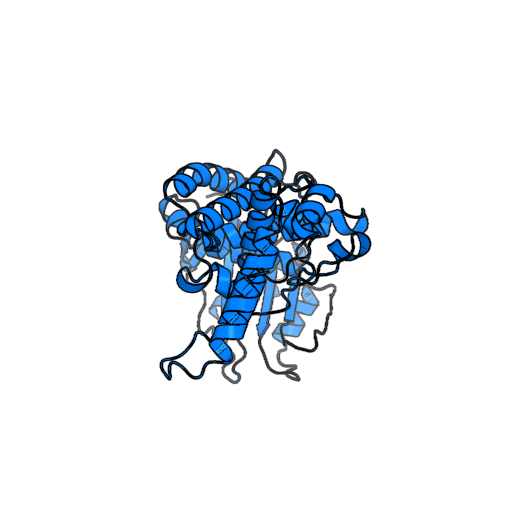3 ARG A O 1
ATOM 2294 N N . LYS A 1 294 ? 14.951 -6.297 17.306 1.00 52.66 294 LYS A N 1
ATOM 2295 C CA . LYS A 1 294 ? 14.438 -6.589 18.664 1.00 52.66 294 LYS A CA 1
ATOM 2296 C C . LYS A 1 294 ? 13.091 -5.916 18.959 1.00 52.66 294 LYS A C 1
ATOM 2298 O O . LYS A 1 294 ? 13.032 -4.924 19.680 1.00 52.66 294 LYS A O 1
ATOM 2303 N N . TRP A 1 295 ? 12.007 -6.424 18.380 1.00 47.41 295 TRP A N 1
ATOM 2304 C CA . TRP A 1 295 ? 10.660 -5.919 18.672 1.00 47.41 295 TRP A CA 1
ATOM 2305 C C . TRP A 1 295 ? 9.775 -7.041 19.191 1.00 47.41 295 TRP A C 1
ATOM 2307 O O . TRP A 1 295 ? 9.656 -8.086 18.552 1.00 47.41 295 TRP A O 1
ATOM 2317 N N . PHE A 1 296 ? 9.113 -6.792 20.317 1.00 53.12 296 PHE A N 1
ATOM 2318 C CA . PHE A 1 296 ? 8.041 -7.645 20.812 1.00 53.12 296 PHE A CA 1
ATOM 2319 C C . PHE A 1 296 ? 6.698 -7.023 20.440 1.00 53.12 296 PHE A C 1
ATOM 2321 O O . PHE A 1 296 ? 6.535 -5.800 20.473 1.00 53.12 296 PHE A O 1
ATOM 2328 N N . THR A 1 297 ? 5.736 -7.850 20.040 1.00 52.19 297 THR A N 1
ATOM 2329 C CA . THR A 1 297 ? 4.361 -7.386 19.860 1.00 52.19 297 THR A CA 1
ATOM 2330 C C . THR A 1 297 ? 3.404 -8.452 20.354 1.00 52.19 297 THR A C 1
ATOM 2332 O O . THR A 1 297 ? 3.278 -9.505 19.730 1.00 52.19 297 THR A O 1
ATOM 2335 N N . ALA A 1 298 ? 2.754 -8.175 21.482 1.00 57.28 298 ALA A N 1
ATOM 2336 C CA . ALA A 1 298 ? 1.668 -8.996 21.991 1.00 57.28 298 ALA A CA 1
ATOM 2337 C C . ALA A 1 298 ? 0.335 -8.404 21.554 1.00 57.28 298 ALA A C 1
ATOM 2339 O O . ALA A 1 298 ? 0.124 -7.192 21.619 1.00 57.28 298 ALA A O 1
ATOM 2340 N N . PHE A 1 299 ? -0.560 -9.293 21.145 1.00 52.19 299 PHE A N 1
ATOM 2341 C CA . PHE A 1 299 ? -1.935 -8.966 20.829 1.00 52.19 299 PHE A CA 1
ATOM 2342 C C . PHE A 1 299 ? -2.805 -9.928 21.584 1.00 52.19 299 PHE A C 1
ATOM 2344 O O . PHE A 1 299 ? -2.654 -11.140 21.436 1.00 52.19 299 PHE A O 1
ATOM 2351 N N . ASN A 1 300 ? -3.713 -9.380 22.371 1.00 59.94 300 ASN A N 1
ATOM 2352 C CA . ASN A 1 300 ? -4.668 -10.194 23.077 1.00 59.94 300 ASN A CA 1
ATOM 2353 C C . ASN A 1 300 ? -6.058 -9.600 22.911 1.00 59.94 300 ASN A C 1
ATOM 2355 O O . ASN A 1 300 ? -6.262 -8.388 22.999 1.00 59.94 300 ASN A O 1
ATOM 2359 N N . LYS A 1 301 ? -7.002 -10.502 22.669 1.00 57.72 301 LYS A N 1
ATOM 2360 C CA . LYS A 1 301 ? -8.426 -10.237 22.771 1.00 57.72 301 LYS A CA 1
ATOM 2361 C C . LYS A 1 301 ? -8.762 -10.299 24.259 1.00 57.72 301 LYS A C 1
ATOM 2363 O O . LYS A 1 301 ? -8.786 -11.391 24.823 1.00 57.72 301 LYS A O 1
ATOM 2368 N N . ALA A 1 302 ? -8.949 -9.151 24.904 1.00 55.72 302 ALA A N 1
ATOM 2369 C CA . ALA A 1 302 ? -9.387 -9.142 26.292 1.00 55.72 302 ALA A CA 1
ATOM 2370 C C . ALA A 1 302 ? -10.879 -9.485 26.323 1.00 55.72 302 ALA A C 1
ATOM 2372 O O . ALA A 1 302 ? -11.695 -8.799 25.706 1.00 55.72 302 ALA A O 1
ATOM 2373 N N . THR A 1 303 ? -11.232 -10.589 26.981 1.00 57.59 303 THR A N 1
ATOM 2374 C CA . THR A 1 303 ? -12.637 -10.909 27.238 1.00 57.59 303 THR A CA 1
ATOM 2375 C C . THR A 1 303 ? -13.206 -9.934 28.266 1.00 57.59 303 THR A C 1
ATOM 2377 O O . THR A 1 303 ? -12.473 -9.379 29.087 1.00 57.59 303 THR A O 1
ATOM 2380 N N . THR A 1 304 ? -14.525 -9.771 28.241 1.00 51.66 304 THR A N 1
ATOM 2381 C CA . THR A 1 304 ? -15.325 -9.046 29.238 1.00 51.66 304 THR A CA 1
ATOM 2382 C C . THR A 1 304 ? -14.903 -9.393 30.669 1.00 51.66 304 THR A C 1
ATOM 2384 O O . THR A 1 304 ? -14.625 -8.512 31.474 1.00 51.66 304 THR A O 1
ATOM 2387 N N . GLU A 1 305 ? -14.723 -10.686 30.959 1.00 56.28 305 GLU A N 1
ATOM 2388 C CA . GLU A 1 305 ? -14.270 -11.175 32.267 1.00 56.28 305 GLU A CA 1
ATOM 2389 C C . GLU A 1 305 ? -12.880 -10.667 32.659 1.00 56.28 305 GLU A C 1
ATOM 2391 O O . GLU A 1 305 ? -12.621 -10.427 33.833 1.00 56.28 305 GLU A O 1
ATOM 2396 N N . ILE A 1 306 ? -11.964 -10.512 31.698 1.00 57.34 306 ILE A N 1
ATOM 2397 C CA . ILE A 1 306 ? -10.620 -9.992 31.962 1.00 57.34 306 ILE A CA 1
ATOM 2398 C C . ILE A 1 306 ? -10.691 -8.496 32.263 1.00 57.34 306 ILE A C 1
ATOM 2400 O O . ILE A 1 306 ? -10.043 -8.049 33.206 1.00 57.34 306 ILE A O 1
ATOM 2404 N N . LEU A 1 307 ? -11.487 -7.738 31.503 1.00 51.31 307 LEU A N 1
ATOM 2405 C CA . LEU A 1 307 ? -11.658 -6.292 31.690 1.00 51.31 307 LEU A CA 1
ATOM 2406 C C . LEU A 1 307 ? -12.365 -5.941 33.000 1.00 51.31 307 LEU A C 1
ATOM 2408 O O . LEU A 1 307 ? -12.060 -4.911 33.594 1.00 51.31 307 LEU A O 1
ATOM 2412 N N . GLN A 1 308 ? -13.255 -6.817 33.466 1.00 54.06 308 GLN A N 1
ATOM 2413 C CA . GLN A 1 308 ? -13.970 -6.683 34.737 1.00 54.06 308 GLN A CA 1
ATOM 2414 C C . GLN A 1 308 ? -13.160 -7.156 35.951 1.00 54.06 308 GLN A C 1
ATOM 2416 O O . GLN A 1 308 ? -13.617 -7.013 37.085 1.00 54.06 308 GLN A O 1
ATOM 2421 N N . LYS A 1 309 ? -11.948 -7.708 35.767 1.00 59.34 309 LYS A N 1
ATOM 2422 C CA . LYS A 1 309 ? -11.094 -8.022 36.919 1.00 59.34 309 LYS A CA 1
ATOM 2423 C C . LYS A 1 309 ? -10.771 -6.726 37.665 1.00 59.34 309 LYS A C 1
ATOM 2425 O O . LYS A 1 309 ? -10.330 -5.770 37.023 1.00 59.34 309 LYS A O 1
ATOM 2430 N N . PRO A 1 310 ? -10.857 -6.709 39.010 1.00 51.72 310 PRO A N 1
ATOM 2431 C CA . PRO A 1 310 ? -10.459 -5.556 39.816 1.00 51.72 310 PRO A CA 1
ATOM 2432 C C . PRO A 1 310 ? -9.058 -5.049 39.468 1.00 51.72 310 PRO A C 1
ATOM 2434 O O . PRO A 1 310 ? -8.820 -3.853 39.476 1.00 51.72 310 PRO A O 1
ATOM 2437 N N . SER A 1 311 ? -8.151 -5.939 39.051 1.00 49.66 311 SER A N 1
ATOM 2438 C CA . SER A 1 311 ? -6.816 -5.564 38.589 1.00 49.66 311 SER A CA 1
ATOM 2439 C C . SER A 1 311 ? -6.788 -4.787 37.268 1.00 49.66 311 SER A C 1
ATOM 2441 O O . SER A 1 311 ? -5.872 -4.006 37.070 1.00 49.66 311 SER A O 1
ATOM 2443 N N . MET A 1 312 ? -7.742 -4.993 36.352 1.00 52.38 312 MET A N 1
ATOM 2444 C CA . MET A 1 312 ? -7.853 -4.190 35.126 1.00 52.38 312 MET A CA 1
ATOM 2445 C C . MET A 1 312 ? -8.487 -2.829 35.403 1.00 52.38 312 MET A C 1
ATOM 2447 O O . MET A 1 312 ? -8.029 -1.840 34.845 1.00 52.38 312 MET A O 1
ATOM 2451 N N . HIS A 1 313 ? -9.479 -2.752 36.296 1.00 52.97 313 HIS A N 1
ATOM 2452 C CA . HIS A 1 313 ? -9.987 -1.465 36.788 1.00 52.97 313 HIS A CA 1
ATOM 2453 C C . HIS A 1 313 ? -8.901 -0.692 37.533 1.00 52.97 313 HIS A C 1
ATOM 2455 O O . HIS A 1 313 ? -8.749 0.501 37.308 1.00 52.97 313 HIS A O 1
ATOM 2461 N N . GLN A 1 314 ? -8.088 -1.390 38.331 1.00 50.16 314 GLN A N 1
ATOM 2462 C CA . GLN A 1 314 ? -6.907 -0.825 38.962 1.00 50.16 314 GLN A CA 1
ATOM 2463 C C . GLN A 1 314 ? -5.897 -0.360 37.915 1.00 50.16 314 GLN A C 1
ATOM 2465 O O . GLN A 1 314 ? -5.436 0.745 38.049 1.00 50.16 314 GLN A O 1
ATOM 2470 N N . ILE A 1 315 ? -5.601 -1.112 36.846 1.00 50.94 315 ILE A N 1
ATOM 2471 C CA . ILE A 1 315 ? -4.693 -0.654 35.774 1.00 50.94 315 ILE A CA 1
ATOM 2472 C C . ILE A 1 315 ? -5.243 0.578 35.056 1.00 50.94 315 ILE A C 1
ATOM 2474 O O . ILE A 1 315 ? -4.479 1.497 34.804 1.00 50.94 315 ILE A O 1
ATOM 2478 N N . LEU A 1 316 ? -6.539 0.614 34.733 1.00 50.44 316 LEU A N 1
ATOM 2479 C CA . LEU A 1 316 ? -7.172 1.768 34.089 1.00 50.44 316 LEU A CA 1
ATOM 2480 C C . LEU A 1 316 ? -7.229 2.994 35.017 1.00 50.44 316 LEU A C 1
ATOM 2482 O O . LEU A 1 316 ? -7.075 4.107 34.532 1.00 50.44 316 LEU A O 1
ATOM 2486 N N . ALA A 1 317 ? -7.394 2.792 36.328 1.00 49.69 317 ALA A N 1
ATOM 2487 C CA . ALA A 1 317 ? -7.328 3.839 37.352 1.00 49.69 317 ALA A CA 1
ATOM 2488 C C . ALA A 1 317 ? -5.878 4.233 37.720 1.00 49.69 317 ALA A C 1
ATOM 2490 O O . ALA A 1 317 ? -5.606 5.385 38.035 1.00 49.69 317 ALA A O 1
ATOM 2491 N N . ASP A 1 318 ? -4.932 3.295 37.631 1.00 46.06 318 ASP A N 1
ATOM 2492 C CA . ASP A 1 318 ? -3.487 3.453 37.846 1.00 46.06 318 ASP A CA 1
ATOM 2493 C C . ASP A 1 318 ? -2.775 3.956 36.585 1.00 46.06 318 ASP A C 1
ATOM 2495 O O . ASP A 1 318 ? -1.581 4.247 36.629 1.00 46.06 318 ASP A O 1
ATOM 2499 N N . LEU A 1 319 ? -3.468 4.122 35.453 1.00 43.81 319 LEU A N 1
ATOM 2500 C CA . LEU A 1 319 ? -2.931 4.871 34.312 1.00 43.81 319 LEU A CA 1
ATOM 2501 C C . LEU A 1 319 ? -2.556 6.308 34.721 1.00 43.81 319 LEU A C 1
ATOM 2503 O O . LEU A 1 319 ? -1.630 6.864 34.131 1.00 43.81 319 LEU A O 1
ATOM 2507 N N . ASP A 1 320 ? -3.199 6.849 35.762 1.00 39.06 320 ASP A N 1
ATOM 2508 C CA . ASP A 1 320 ? -2.832 8.111 36.416 1.00 39.06 320 ASP A CA 1
ATOM 2509 C C . ASP A 1 320 ? -1.704 7.962 37.466 1.00 39.06 320 ASP A C 1
ATOM 2511 O O . ASP A 1 320 ? -1.061 8.951 37.818 1.00 39.06 320 ASP A O 1
ATOM 2515 N N . SER A 1 321 ? -1.437 6.748 37.977 1.00 38.06 321 SER A N 1
ATOM 2516 C CA . SER A 1 321 ? -0.490 6.482 39.079 1.00 38.06 321 SER A CA 1
ATOM 2517 C C . SER A 1 321 ? 0.857 5.893 38.636 1.00 38.06 321 SER A C 1
ATOM 2519 O O . SER A 1 321 ? 1.868 6.064 39.329 1.00 38.06 321 SER A O 1
ATOM 2521 N N . PHE A 1 322 ? 0.930 5.258 37.460 1.00 38.97 322 PHE A N 1
ATOM 2522 C CA . PHE A 1 322 ? 2.210 5.013 36.806 1.00 38.97 322 PHE A CA 1
ATOM 2523 C C . PHE A 1 322 ? 2.884 6.368 36.591 1.00 38.97 322 PHE A C 1
ATOM 2525 O O . PHE A 1 322 ? 2.271 7.286 36.051 1.00 38.97 322 PHE A O 1
ATOM 2532 N N . ARG A 1 323 ? 4.162 6.490 36.980 1.00 40.00 323 ARG A N 1
ATOM 2533 C CA . ARG A 1 323 ? 5.043 7.610 36.604 1.00 40.00 323 ARG A CA 1
ATOM 2534 C C . ARG A 1 323 ? 5.252 7.595 35.086 1.00 40.00 323 ARG A C 1
ATOM 2536 O O . ARG A 1 323 ? 6.292 7.205 34.570 1.00 40.00 323 ARG A O 1
ATOM 2543 N N . MET A 1 324 ? 4.193 7.927 34.366 1.00 47.03 324 MET A N 1
ATOM 2544 C CA . MET A 1 324 ? 4.116 8.027 32.928 1.00 47.03 324 MET A CA 1
ATOM 2545 C C . MET A 1 324 ? 4.791 9.336 32.558 1.00 47.03 324 MET A C 1
ATOM 2547 O O . MET A 1 324 ? 4.263 10.413 32.811 1.00 47.03 324 MET A O 1
ATOM 2551 N N . HIS A 1 325 ? 5.963 9.251 31.937 1.00 46.75 325 HIS A N 1
ATOM 2552 C CA . HIS A 1 325 ? 6.665 10.442 31.453 1.00 46.75 325 HIS A CA 1
ATOM 2553 C C . HIS A 1 325 ? 5.881 11.183 30.356 1.00 46.75 325 HIS A C 1
ATOM 2555 O O . HIS A 1 325 ? 6.109 12.373 30.138 1.00 46.75 325 HIS A O 1
ATOM 2561 N N . LYS A 1 326 ? 4.952 10.499 29.664 1.00 51.72 326 LYS A N 1
ATOM 2562 C CA . LYS A 1 326 ? 4.058 11.093 28.659 1.00 51.72 326 LYS A CA 1
ATOM 2563 C C . LYS A 1 326 ? 2.822 10.214 28.399 1.00 51.72 326 LYS A C 1
ATOM 2565 O O . LYS A 1 326 ? 2.846 9.322 27.550 1.00 51.72 326 LYS A O 1
ATOM 2570 N N . THR A 1 327 ? 1.715 10.459 29.097 1.00 54.09 327 THR A N 1
ATOM 2571 C CA . THR A 1 327 ? 0.406 9.987 28.614 1.00 54.09 327 THR A CA 1
ATOM 2572 C C . THR A 1 327 ? 0.032 10.783 27.363 1.00 54.09 327 THR A C 1
ATOM 2574 O O . THR A 1 327 ? 0.346 11.974 27.256 1.00 54.09 327 THR A O 1
ATOM 2577 N N . SER A 1 328 ? -0.607 10.147 26.374 1.00 56.84 328 SER A N 1
ATOM 2578 C CA . SER A 1 328 ? -1.250 10.946 25.334 1.00 56.84 328 SER A CA 1
ATOM 2579 C C . SER A 1 328 ? -2.354 11.753 26.003 1.00 56.84 328 SER A C 1
ATOM 2581 O O . SER A 1 328 ? -3.249 11.200 26.633 1.00 56.84 328 SER A O 1
ATOM 2583 N N . THR A 1 329 ? -2.283 13.075 25.880 1.00 60.47 329 THR A N 1
ATOM 2584 C CA . THR A 1 329 ? -3.298 13.979 26.427 1.00 60.47 329 THR A CA 1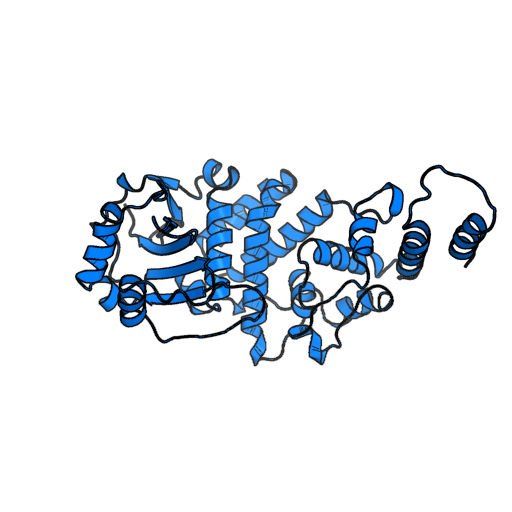
ATOM 2585 C C . THR A 1 329 ? -4.615 13.898 25.661 1.00 60.47 329 THR A C 1
ATOM 2587 O O . THR A 1 329 ? -5.573 14.562 26.043 1.00 60.47 329 THR A O 1
ATOM 2590 N N . GLN A 1 330 ? -4.668 13.123 24.573 1.00 60.56 330 GLN A N 1
ATOM 2591 C CA . GLN A 1 330 ? -5.769 13.094 23.626 1.00 60.56 330 GLN A CA 1
ATOM 2592 C C . GLN A 1 330 ? -6.149 11.661 23.271 1.00 60.56 330 GLN A C 1
ATOM 2594 O O . GLN A 1 330 ? -5.310 10.837 22.914 1.00 60.56 330 GLN A O 1
ATOM 2599 N N . VAL A 1 331 ? -7.446 11.410 23.269 1.00 66.25 331 VAL A N 1
ATOM 2600 C CA . VAL A 1 331 ? -8.060 10.198 22.756 1.00 66.25 331 VAL A CA 1
ATOM 2601 C C . VAL A 1 331 ? -8.715 10.491 21.425 1.00 66.25 331 VAL A C 1
ATOM 2603 O O . VAL A 1 331 ? -9.318 11.545 21.220 1.00 66.25 331 VAL A O 1
ATOM 2606 N N . ILE A 1 332 ? -8.588 9.546 20.499 1.00 65.75 332 ILE A N 1
ATOM 2607 C CA . ILE A 1 332 ? -9.279 9.628 19.219 1.00 65.75 332 ILE A CA 1
ATOM 2608 C C . ILE A 1 332 ? -10.639 8.966 19.369 1.00 65.75 332 ILE A C 1
ATOM 2610 O O . ILE A 1 332 ? -10.708 7.755 19.568 1.00 65.75 332 ILE A O 1
ATOM 2614 N N . HIS A 1 333 ? -11.698 9.762 19.240 1.00 68.00 333 HIS A N 1
ATOM 2615 C CA . HIS A 1 333 ? -13.044 9.248 19.018 1.00 68.00 333 HIS A CA 1
ATOM 2616 C C . HIS A 1 333 ? -13.196 8.915 17.537 1.00 68.00 333 HIS A C 1
ATOM 2618 O O . HIS A 1 333 ? -13.003 9.786 16.684 1.00 68.00 333 HIS A O 1
ATOM 2624 N N . TRP A 1 334 ? -13.531 7.661 17.242 1.00 66.06 334 TRP A N 1
ATOM 2625 C CA . TRP A 1 334 ? -13.706 7.164 15.881 1.00 66.06 334 TRP A CA 1
ATOM 2626 C C . TRP A 1 334 ? -15.049 6.460 15.699 1.00 66.06 334 TRP A C 1
ATOM 2628 O O . TRP A 1 334 ? -15.370 5.578 16.489 1.00 66.06 334 TRP A O 1
ATOM 2638 N N . GLY A 1 335 ? -15.774 6.783 14.623 1.00 60.22 335 GLY A N 1
ATOM 2639 C CA . GLY A 1 335 ? -17.052 6.157 14.251 1.00 60.22 335 GLY A CA 1
ATOM 2640 C C . GLY A 1 335 ? -18.266 7.080 14.424 1.00 60.22 335 GLY A C 1
ATOM 2641 O O . GLY A 1 335 ? -18.163 8.148 15.022 1.00 60.22 335 GLY A O 1
ATOM 2642 N N . ILE A 1 336 ? -19.416 6.669 13.878 1.00 51.66 336 ILE A N 1
ATOM 2643 C CA . ILE A 1 336 ? -20.731 7.312 14.076 1.00 51.66 336 ILE A CA 1
ATOM 2644 C C . ILE A 1 336 ? -21.705 6.247 14.590 1.00 51.66 336 ILE A C 1
ATOM 2646 O O . ILE A 1 336 ? -21.660 5.112 14.112 1.00 51.66 336 ILE A O 1
ATOM 2650 N N . GLY A 1 337 ? -22.583 6.597 15.534 1.00 60.66 337 GLY A N 1
ATOM 2651 C CA . GLY A 1 337 ? -23.521 5.653 16.142 1.00 60.66 337 GLY A CA 1
ATOM 2652 C C . GLY A 1 337 ? -22.905 4.862 17.303 1.00 60.66 337 GLY A C 1
ATOM 2653 O O . GLY A 1 337 ? -21.889 5.245 17.882 1.00 60.66 337 GLY A O 1
ATOM 2654 N N . GLU A 1 338 ? -23.487 3.697 17.589 1.00 52.28 338 GLU A N 1
ATOM 2655 C CA . GLU A 1 338 ? -23.154 2.799 18.714 1.00 52.28 338 GLU A CA 1
ATOM 2656 C C . GLU A 1 338 ? -21.752 2.148 18.670 1.00 52.28 338 GLU A C 1
ATOM 2658 O O . GLU A 1 338 ? -21.384 1.389 19.571 1.00 52.28 338 GLU A O 1
ATOM 2663 N N . LYS A 1 339 ? -20.963 2.391 17.615 1.00 53.88 339 LYS A N 1
ATOM 2664 C CA . LYS A 1 339 ? -19.654 1.757 17.380 1.00 53.88 339 LYS A CA 1
ATOM 2665 C C . LYS A 1 339 ? -18.507 2.757 17.501 1.00 53.88 339 LYS A C 1
ATOM 2667 O O . LYS A 1 339 ? -17.681 2.866 16.592 1.00 53.88 339 LYS A O 1
ATOM 2672 N N . ARG A 1 340 ? -18.453 3.513 18.601 1.00 62.38 340 ARG A N 1
ATOM 2673 C CA . ARG A 1 340 ? -17.317 4.410 18.839 1.00 62.38 340 ARG A CA 1
ATOM 2674 C C . ARG A 1 340 ? -16.142 3.612 19.369 1.00 62.38 340 ARG A C 1
ATOM 2676 O O . ARG A 1 340 ? -16.305 2.762 20.239 1.00 62.38 340 ARG A O 1
ATOM 2683 N N . VAL A 1 341 ? -14.960 3.891 18.842 1.00 63.03 341 VAL A N 1
ATOM 2684 C CA . VAL A 1 341 ? -13.707 3.355 19.364 1.00 63.03 341 VAL A CA 1
ATOM 2685 C C . VAL A 1 341 ? -12.932 4.491 20.001 1.00 63.03 341 VAL A C 1
ATOM 2687 O O . VAL A 1 341 ? -12.671 5.503 19.352 1.00 63.03 341 VAL A O 1
ATOM 2690 N N . VAL A 1 342 ? -12.544 4.289 21.255 1.00 62.59 342 VAL A N 1
ATOM 2691 C CA . VAL A 1 342 ? -11.537 5.088 21.947 1.00 62.59 342 VAL A CA 1
ATOM 2692 C C . VAL A 1 342 ? -10.184 4.468 21.658 1.00 62.59 342 VAL A C 1
ATOM 2694 O O . VAL A 1 342 ? -9.949 3.302 21.986 1.00 62.59 342 VAL A O 1
ATOM 2697 N N . MET A 1 343 ? -9.312 5.253 21.022 1.00 65.81 343 MET A N 1
ATOM 2698 C CA . MET A 1 343 ? -7.939 4.846 20.778 1.00 65.81 343 MET A CA 1
ATOM 2699 C C . MET A 1 343 ? -6.961 5.645 21.631 1.00 65.81 343 MET A C 1
ATOM 2701 O O . MET A 1 343 ? -6.853 6.862 21.467 1.00 65.81 343 MET A O 1
ATOM 2705 N N . ILE A 1 344 ? -6.255 4.947 22.524 1.00 65.38 344 ILE A N 1
ATOM 2706 C CA . ILE A 1 344 ? -5.323 5.558 23.477 1.00 65.38 344 ILE A CA 1
ATOM 2707 C C . ILE A 1 344 ? -3.914 5.062 23.189 1.00 65.38 344 ILE A C 1
ATOM 2709 O O . ILE A 1 344 ? -3.661 3.859 23.239 1.00 65.38 344 ILE A O 1
ATOM 2713 N N . GLU A 1 345 ? -3.016 5.991 22.869 1.00 67.88 345 GLU A N 1
ATOM 2714 C CA . GLU A 1 345 ? -1.593 5.725 22.681 1.00 67.88 345 GLU A CA 1
ATOM 2715 C C . GLU A 1 345 ? -0.838 6.118 23.955 1.00 67.88 345 GLU A C 1
ATOM 2717 O O . GLU A 1 345 ? -0.927 7.260 24.396 1.00 67.88 345 GLU A O 1
ATOM 2722 N N . HIS A 1 346 ? -0.086 5.196 24.550 1.00 67.31 346 HIS A N 1
ATOM 2723 C CA . HIS A 1 346 ? 0.777 5.509 25.693 1.00 67.31 346 HIS A CA 1
ATOM 2724 C C . HIS A 1 346 ? 2.229 5.233 25.357 1.00 67.31 346 HIS A C 1
ATOM 2726 O O . HIS A 1 346 ? 2.537 4.153 24.858 1.00 67.31 346 HIS A O 1
ATOM 2732 N N . GLU A 1 347 ? 3.108 6.175 25.696 1.00 65.88 347 GLU A N 1
ATOM 2733 C CA . GLU A 1 347 ? 4.552 5.971 25.683 1.00 65.88 347 GLU A CA 1
ATOM 2734 C C . GLU A 1 347 ? 5.059 5.848 27.121 1.00 65.88 347 GLU A C 1
ATOM 2736 O O . GLU A 1 347 ? 5.083 6.811 27.886 1.00 65.88 347 GLU A O 1
ATOM 2741 N N . LEU A 1 348 ? 5.477 4.644 27.488 1.00 63.78 348 LEU A N 1
ATOM 2742 C CA . LEU A 1 348 ? 6.143 4.374 28.753 1.00 63.78 348 LEU A CA 1
ATOM 2743 C C . LEU A 1 348 ? 7.654 4.440 28.546 1.00 63.78 348 LEU A C 1
ATOM 2745 O O . LEU A 1 348 ? 8.195 3.750 27.678 1.00 63.78 348 LEU A O 1
ATOM 2749 N N . TYR A 1 349 ? 8.316 5.246 29.373 1.00 63.34 349 TYR A N 1
ATOM 2750 C CA . TYR A 1 349 ? 9.770 5.291 29.494 1.00 63.34 349 TYR A CA 1
ATOM 2751 C C . TYR A 1 349 ? 10.144 4.711 30.856 1.00 63.34 349 TYR A C 1
ATOM 2753 O O . TYR A 1 349 ? 9.535 5.059 31.867 1.00 63.34 349 TYR A O 1
ATOM 2761 N N . SER A 1 350 ? 11.112 3.801 30.884 1.00 60.59 350 SER A N 1
ATOM 2762 C CA . SER A 1 350 ? 11.691 3.334 32.142 1.00 60.59 350 SER A CA 1
ATOM 2763 C C . SER A 1 350 ? 12.663 4.389 32.680 1.00 60.59 350 SER A C 1
ATOM 2765 O O . SER A 1 350 ? 13.501 4.884 31.931 1.00 60.59 350 SER A O 1
ATOM 2767 N N . ASP A 1 351 ? 12.580 4.700 33.980 1.00 58.81 351 ASP A N 1
ATOM 2768 C CA . ASP A 1 351 ? 13.527 5.593 34.676 1.00 58.81 351 ASP A CA 1
ATOM 2769 C C . ASP A 1 351 ? 14.979 5.093 34.597 1.00 58.81 351 ASP A C 1
ATOM 2771 O O . ASP A 1 351 ? 15.918 5.873 34.749 1.00 58.81 351 ASP A O 1
ATOM 2775 N N . THR A 1 352 ? 15.173 3.791 34.377 1.00 60.53 352 THR A N 1
ATOM 2776 C CA . THR A 1 352 ? 16.489 3.148 34.419 1.00 60.53 352 THR A CA 1
ATOM 2777 C C . THR A 1 352 ? 17.011 2.735 33.051 1.00 60.53 352 THR A C 1
ATOM 2779 O O . THR A 1 352 ? 18.207 2.498 32.929 1.00 60.53 352 THR A O 1
ATOM 2782 N N . ASP A 1 353 ? 16.167 2.677 32.017 1.00 56.09 353 ASP A N 1
ATOM 2783 C CA . ASP A 1 353 ? 16.547 2.125 30.719 1.00 56.09 353 ASP A CA 1
ATOM 2784 C C . ASP A 1 353 ? 15.873 2.848 29.548 1.00 56.09 353 ASP A C 1
ATOM 2786 O O . ASP A 1 353 ? 14.696 3.198 29.581 1.00 56.09 353 ASP A O 1
ATOM 2790 N N . SER A 1 354 ? 16.612 2.968 28.443 1.00 59.19 354 SER A N 1
ATOM 2791 C CA . SER A 1 354 ? 16.195 3.514 27.138 1.00 59.19 354 SER A CA 1
ATOM 2792 C C . SER A 1 354 ? 15.109 2.685 26.415 1.00 59.19 354 SER A C 1
ATOM 2794 O O . SER A 1 354 ? 14.997 2.702 25.188 1.00 59.19 354 SER A O 1
ATOM 2796 N N . VAL A 1 355 ? 14.295 1.943 27.168 1.00 59.22 355 VAL A N 1
ATOM 2797 C CA . VAL A 1 355 ? 13.192 1.123 26.676 1.00 59.22 355 VAL A CA 1
ATOM 2798 C C . VAL A 1 355 ? 11.941 1.981 26.559 1.00 59.22 355 VAL A C 1
ATOM 2800 O O . VAL A 1 355 ? 11.366 2.414 27.557 1.00 59.22 355 VAL A O 1
ATOM 2803 N N . LYS A 1 356 ? 11.505 2.181 25.316 1.00 64.75 356 LYS A N 1
ATOM 2804 C CA . LYS A 1 356 ? 10.209 2.767 24.979 1.00 64.75 356 LYS A CA 1
ATOM 2805 C C . LYS A 1 356 ? 9.179 1.647 24.831 1.00 64.75 356 LYS A C 1
ATOM 2807 O O . LYS A 1 356 ? 9.385 0.730 24.028 1.00 64.75 356 LYS A O 1
ATOM 2812 N N . GLN A 1 357 ? 8.081 1.717 25.581 1.00 64.06 357 GLN A N 1
ATOM 2813 C CA . GLN A 1 357 ? 6.911 0.865 25.346 1.00 64.06 357 GLN A CA 1
ATOM 2814 C C . GLN A 1 357 ? 5.768 1.708 24.793 1.00 64.06 357 GLN A C 1
ATOM 2816 O O . GLN A 1 357 ? 5.433 2.745 25.356 1.00 64.06 357 GLN A O 1
ATOM 2821 N N . GLU A 1 358 ? 5.169 1.252 23.699 1.00 65.25 358 GLU A N 1
ATOM 2822 C CA . GLU A 1 358 ? 4.005 1.881 23.080 1.00 65.25 358 GLU A CA 1
ATOM 2823 C C . GLU A 1 358 ? 2.787 0.979 23.274 1.00 65.25 358 GLU A C 1
ATOM 2825 O O . GLU A 1 358 ? 2.769 -0.156 22.787 1.00 65.25 358 GLU A O 1
ATOM 2830 N N . TRP A 1 359 ? 1.769 1.478 23.971 1.00 66.06 359 TRP A N 1
ATOM 2831 C CA . TRP A 1 359 ? 0.504 0.771 24.162 1.00 66.06 359 TRP A CA 1
ATOM 2832 C C . TRP A 1 359 ? -0.587 1.420 23.341 1.00 66.06 359 TRP A C 1
ATOM 2834 O O . TRP A 1 359 ? -0.679 2.643 23.296 1.00 66.06 359 TRP A O 1
ATOM 2844 N N . LEU A 1 360 ? -1.408 0.588 22.712 1.00 66.06 360 LEU A N 1
ATOM 2845 C CA . LEU A 1 360 ? -2.544 1.022 21.928 1.00 66.06 360 LEU A CA 1
ATOM 2846 C C . LEU A 1 360 ? -3.786 0.260 22.366 1.00 66.06 360 LEU A C 1
ATOM 2848 O O . LEU A 1 360 ? -3.864 -0.960 22.194 1.00 66.06 360 LEU A O 1
ATOM 2852 N N . TYR A 1 361 ? -4.729 0.997 22.939 1.00 67.44 361 TYR A N 1
ATOM 2853 C CA . TYR A 1 361 ? -6.016 0.477 23.382 1.00 67.44 361 TYR A CA 1
ATOM 2854 C C . TYR A 1 361 ? -7.075 0.811 22.347 1.00 67.44 361 TYR A C 1
ATOM 2856 O O . TYR A 1 361 ? -7.079 1.918 21.827 1.00 67.44 361 TYR A O 1
ATOM 2864 N N . VAL A 1 362 ? -7.955 -0.138 22.052 1.00 65.81 362 VAL A N 1
ATOM 2865 C CA . VAL A 1 362 ? -9.163 0.054 21.243 1.00 65.81 362 VAL A CA 1
ATOM 2866 C C . VAL A 1 362 ? -10.307 -0.472 22.078 1.00 65.81 362 VAL A C 1
ATOM 2868 O O . VAL A 1 362 ? -10.377 -1.677 22.331 1.00 65.81 362 VAL A O 1
ATOM 2871 N N . VAL A 1 363 ? -11.171 0.433 22.522 1.00 66.06 363 VAL A N 1
ATOM 2872 C CA . VAL A 1 363 ? -12.298 0.094 23.393 1.00 66.06 363 VAL A CA 1
ATOM 2873 C C . VAL A 1 363 ? -13.584 0.637 22.797 1.00 66.06 363 VAL A C 1
ATOM 2875 O O . VAL A 1 363 ? -13.600 1.764 22.301 1.00 66.06 363 VAL A O 1
ATOM 2878 N N . ALA A 1 364 ? -14.645 -0.171 22.820 1.00 64.88 364 ALA A N 1
ATOM 2879 C CA . ALA A 1 364 ? -15.970 0.279 22.424 1.00 64.88 364 ALA A CA 1
ATOM 2880 C C . ALA A 1 364 ? -16.496 1.315 23.432 1.00 64.88 364 ALA A C 1
ATOM 2882 O O . ALA A 1 364 ? -16.404 1.107 24.641 1.00 64.88 364 ALA A O 1
ATOM 2883 N N . TYR A 1 365 ? -17.050 2.414 22.931 1.00 62.38 365 TYR A N 1
ATOM 2884 C CA . TYR A 1 365 ? -17.596 3.505 23.734 1.00 62.38 365 TYR A CA 1
ATOM 2885 C C . TYR A 1 365 ? -19.052 3.770 23.298 1.00 62.38 365 TYR A C 1
ATOM 2887 O O . TYR A 1 365 ? -19.306 3.865 22.092 1.00 62.38 365 TYR A O 1
ATOM 2895 N N . PRO A 1 366 ? -20.023 3.828 24.223 1.00 60.16 366 PRO A N 1
ATOM 2896 C CA . PRO A 1 366 ? -21.423 4.090 23.912 1.00 60.16 366 PRO A CA 1
ATOM 2897 C C . PRO A 1 366 ? -21.636 5.538 23.448 1.00 60.16 366 PRO A C 1
ATOM 2899 O O . PRO A 1 366 ? -20.752 6.395 23.555 1.00 60.16 366 PRO A O 1
ATOM 2902 N N . GLU A 1 367 ? -22.805 5.805 22.865 1.00 61.75 367 GLU A N 1
ATOM 2903 C CA . GLU A 1 367 ? -23.182 7.167 22.486 1.00 61.75 367 GLU A CA 1
ATOM 2904 C C . GLU A 1 367 ? -23.484 8.036 23.713 1.00 61.75 367 GLU A C 1
ATOM 2906 O O . GLU A 1 367 ? -23.907 7.528 24.750 1.00 61.75 367 GLU A O 1
ATOM 2911 N N . PHE A 1 368 ? -23.233 9.340 23.557 1.00 53.84 368 PHE A N 1
ATOM 2912 C CA . PHE A 1 368 ? -23.678 10.385 24.480 1.00 53.84 368 PHE A CA 1
ATOM 2913 C C . PHE A 1 368 ? -25.114 10.775 24.156 1.00 53.84 368 PHE A C 1
ATOM 2915 O O . PHE A 1 368 ? -25.397 10.864 22.935 1.00 53.84 368 PHE A O 1
#

Radius of gyration: 24.44 Å; chains: 1; bounding box: 64×41×70 Å

Organism: NCBI:txid56174

pLDDT: mean 75.27, std 18.14, range [38.06, 98.5]

Secondary structure (DSSP, 8-state):
-HHHHHHHHHHHS----S---TTHHHHHHHHHHHTTS-TTTHHHHHHHHHHHHHSTT-BHHHHHHHHT--HHHHHHHHTT-TTTEE---TTTTTTPBPEES-HHHHHHTT-HHHHGGG---HHHHHHHHHHHHHHHHHHHTSSS--GGGS--SSPPPGGGHHHHHHHHHHHHHHHHHHHGGGS-HHHHHHHHHHHHHHHHH--HHHHHHHS-HHHHHHHHHHHHHHHHSHHHHHTTSEEEEEGGG--GGGS-TTSPEEEEEEEE--TT----HHHHHHHHHH--------TT--EEEEEEEE-HHHHTSHHHHHHHHHTTTS--SEE-SEEEEE-SSS-EEEEEEEEEE-SSS--EEEEEEEEEE---

Foldseek 3Di:
DVLLVVLVVVVVPPDDPPDDPPCQNVLSVLQVLLVVQDPVLSVVLLLLLLVCVLPPFDQLQLSCLLLLHAPVSSCSSCVSCVVQWDHDDPQCSLPGGIDGPDPCSNVQQCDCVRNPVSNDPPQVSLLSNLVSLLLLLLQCLPPQRDLVSRDRSYDDPPVCSLVSSLVSNLSSLLSCLPRLVVHDPVSNVVRVVSCLSSQQNDLLVVSCVSHDQVSNVSNVVSVVSNCPDPSNVVVVQKDWDFPVPDDPVQFPLQDKKKKKKKKADDPPPPDDPVVVVLCVLFDPDDDDDDPPGDIDIDIGTQHSVSCPPVVNVVVVVCVVVPPQPDWPRTWIFHHDAQFTWTWTWGWHDDPVDPMTMIMIMTTGGGDD

Sequence (368 aa):
MEAVLTALSQKSNGQSRLNPNPFLTLDALYARVLSSVSTIILPTTFRILQQLICMPHSRLIDLANFLGLAQHEAYSALRGLHSLLSIPSPQLAHEEKIVTYHASFTDFFRDPMRSGELCLNFPAMIEDHVSCSLRILVQLTQGATNLNNIALSWPAEKANLDLVRSRLLTHSLKSLSTNYLSASEQVQQQCLSTVIKSLMKLDVIEIASVAAPRFFLSFLRGLLTFARSKGSLKYGLTKLVPMSELDPQAIDTGKLAYVCCRDSGPEGFTTMGSRRFMLRTVSREYWRNTADRKWFTAFNKATTEILQKPSMHQILADLDSFRMHKTSTQVIHWGIGEKRVVMIEHELYSDTDSVKQEWLYVVAYPEF